Protein AF-A0A443QWF9-F1 (afdb_monomer)

InterPro domains:
  IPR002659 Glycosyl transferase, family 31 [PF01762] (48-187)
  IPR002659 Glycosyl transferase, family 31 [PTHR11214] (45-188)

Mean predicted aligned error: 9.49 Å

Nearest PDB structures (foldseek):
  7jho-assembly2_B  TM=9.184E-01  e=3.677E-10  Homo sapiens
  6wmn-assembly2_D  TM=8.913E-01  e=2.048E-10  Homo sapiens
  8tjc-assembly1_C  TM=9.072E-01  e=3.677E-10  Homo sapiens
  6wmn-assembly1_B  TM=9.117E-01  e=5.090E-10  Homo sapiens
  8tjc-assembly1_A  TM=9.086E-01  e=7.519E-10  Homo sapiens

pLDDT: mean 85.77, std 17.1, range [31.7, 98.19]

Structure (mmCIF, N/CA/C/O backbone):
data_AF-A0A443QWF9-F1
#
_entry.id   AF-A0A443QWF9-F1
#
loop_
_atom_site.group_PDB
_atom_site.id
_atom_site.type_symbol
_atom_site.label_atom_id
_atom_site.label_alt_id
_atom_site.label_comp_id
_atom_site.label_asym_id
_atom_site.label_entity_id
_atom_site.label_seq_id
_atom_site.pdbx_PDB_ins_code
_atom_site.Cartn_x
_atom_site.Cartn_y
_atom_site.Cartn_z
_atom_site.occupancy
_atom_site.B_iso_or_equiv
_atom_site.auth_seq_id
_atom_site.auth_comp_id
_atom_site.auth_asym_id
_atom_site.auth_atom_id
_atom_site.pdbx_PDB_model_num
ATOM 1 N N . MET A 1 1 ? 25.318 23.686 -10.554 1.00 39.41 1 MET A N 1
ATOM 2 C CA . MET A 1 1 ? 26.444 22.926 -11.132 1.00 39.41 1 MET A CA 1
ATOM 3 C C . MET A 1 1 ? 25.862 21.926 -12.128 1.00 39.41 1 MET A C 1
ATOM 5 O O . MET A 1 1 ? 25.565 20.802 -11.770 1.00 39.41 1 MET A O 1
ATOM 9 N N . LEU A 1 2 ? 25.608 22.394 -13.351 1.00 31.70 2 LEU A N 1
ATOM 10 C CA . LEU A 1 2 ? 25.344 21.592 -14.547 1.00 31.70 2 LEU A CA 1
ATOM 11 C C . LEU A 1 2 ? 26.214 22.249 -15.617 1.00 31.70 2 LEU A C 1
ATOM 13 O O . LEU A 1 2 ? 25.872 23.307 -16.137 1.00 31.70 2 LEU A O 1
ATOM 17 N N . SER A 1 3 ? 27.410 21.701 -15.811 1.00 33.97 3 SER A N 1
ATOM 18 C CA . SER A 1 3 ? 28.269 22.048 -16.936 1.00 33.97 3 SER A CA 1
ATOM 19 C C . SER A 1 3 ? 28.120 20.927 -17.947 1.00 33.97 3 SER A C 1
ATOM 21 O O . SER A 1 3 ? 28.662 19.840 -17.765 1.00 33.97 3 SER A O 1
ATOM 23 N N . THR A 1 4 ? 27.353 21.183 -18.996 1.00 38.75 4 THR A N 1
ATOM 24 C CA . THR A 1 4 ? 27.481 20.463 -20.259 1.00 38.75 4 THR A CA 1
ATOM 25 C C . THR A 1 4 ? 27.881 21.491 -21.302 1.00 38.75 4 THR A C 1
ATOM 27 O O . THR A 1 4 ? 27.058 22.136 -21.945 1.00 38.75 4 THR A O 1
ATOM 30 N N . HIS A 1 5 ? 29.193 21.690 -21.425 1.00 34.34 5 HIS A N 1
ATOM 31 C CA . HIS A 1 5 ? 29.792 22.412 -22.538 1.00 34.34 5 HIS A CA 1
ATOM 32 C C . HIS A 1 5 ? 29.524 21.657 -23.846 1.00 34.34 5 HIS A C 1
ATOM 34 O O . HIS A 1 5 ? 30.288 20.782 -24.245 1.00 34.34 5 HIS A O 1
ATOM 40 N N . PHE A 1 6 ? 28.446 22.025 -24.535 1.00 45.00 6 PHE A N 1
ATOM 41 C CA . PHE A 1 6 ? 28.298 21.790 -25.967 1.00 45.00 6 PHE A CA 1
ATOM 42 C C . PHE A 1 6 ? 28.948 22.947 -26.730 1.00 45.00 6 PHE A C 1
ATOM 44 O O . PHE A 1 6 ? 28.285 23.865 -27.197 1.00 45.00 6 PHE A O 1
ATOM 51 N N . THR A 1 7 ? 30.269 22.897 -26.859 1.00 39.47 7 THR A N 1
ATOM 52 C CA . THR A 1 7 ? 30.990 23.605 -27.924 1.00 39.47 7 THR A CA 1
ATOM 53 C C . THR A 1 7 ? 32.074 22.674 -28.446 1.00 39.47 7 THR A C 1
ATOM 55 O O . THR A 1 7 ? 33.233 22.755 -28.042 1.00 39.47 7 THR A O 1
ATOM 58 N N . LYS A 1 8 ? 31.691 21.743 -29.325 1.00 37.44 8 LYS A N 1
ATOM 59 C CA . LYS A 1 8 ? 32.651 21.146 -30.254 1.00 37.44 8 LYS A CA 1
ATOM 60 C C . LYS A 1 8 ? 32.755 22.087 -31.449 1.00 37.44 8 LYS A C 1
ATOM 62 O O . LYS A 1 8 ? 31.746 22.386 -32.081 1.00 37.44 8 LYS A O 1
ATOM 67 N N . SER A 1 9 ? 33.974 22.569 -31.687 1.00 34.50 9 SER A N 1
ATOM 68 C CA . SER A 1 9 ? 34.373 23.284 -32.899 1.00 34.50 9 SER A CA 1
ATOM 69 C C . SER A 1 9 ? 33.853 22.548 -34.132 1.00 34.50 9 SER A C 1
ATOM 71 O O . SER A 1 9 ? 34.018 21.330 -34.233 1.00 34.50 9 SER A O 1
ATOM 73 N N . ILE A 1 10 ? 33.216 23.278 -35.045 1.00 44.19 10 ILE A N 1
ATOM 74 C CA . ILE A 1 10 ? 32.808 22.771 -36.356 1.00 44.19 10 ILE A CA 1
ATOM 75 C C . ILE A 1 10 ? 34.039 22.870 -37.260 1.00 44.19 10 ILE A C 1
ATOM 77 O O . ILE A 1 10 ? 34.151 23.786 -38.061 1.00 44.19 10 ILE A O 1
ATOM 81 N N . ASP A 1 11 ? 34.968 21.931 -37.098 1.00 42.66 11 ASP A N 1
ATOM 82 C CA . ASP A 1 11 ? 36.053 21.690 -38.048 1.00 42.66 11 ASP A CA 1
ATOM 83 C C . ASP A 1 11 ? 36.010 20.213 -38.438 1.00 42.66 11 ASP A C 1
ATOM 85 O O . ASP A 1 11 ? 36.538 19.342 -37.749 1.00 42.66 11 ASP A O 1
ATOM 89 N N . GLY A 1 12 ? 35.306 19.920 -39.529 1.00 42.50 12 GLY A N 1
ATOM 90 C CA . GLY A 1 12 ? 35.199 18.573 -40.075 1.00 42.50 12 GLY A CA 1
ATOM 91 C C . GLY A 1 12 ? 33.926 18.411 -40.885 1.00 42.50 12 GLY A C 1
ATOM 92 O O . GLY A 1 12 ? 32.852 18.196 -40.335 1.00 42.50 12 GLY A O 1
ATOM 93 N N . PHE A 1 13 ? 34.045 18.520 -42.204 1.00 46.41 13 PHE A N 1
ATOM 94 C CA . PHE A 1 13 ? 32.996 18.127 -43.134 1.00 46.41 13 PHE A CA 1
ATOM 95 C C . PHE A 1 13 ? 32.879 16.593 -43.075 1.00 46.41 13 PHE A C 1
ATOM 97 O O . PHE A 1 13 ? 33.552 15.902 -43.835 1.00 46.41 13 PHE A O 1
ATOM 104 N N . SER A 1 14 ? 32.104 16.045 -42.131 1.00 56.44 14 SER A N 1
ATOM 105 C CA . SER A 1 14 ? 31.784 14.614 -42.140 1.00 56.44 14 SER A CA 1
ATOM 106 C C . SER A 1 14 ? 30.900 14.346 -43.349 1.00 56.44 14 SER A C 1
ATOM 108 O O . SER A 1 14 ? 29.848 14.974 -43.512 1.00 56.44 14 SER A O 1
ATOM 110 N N . THR A 1 15 ? 31.342 13.458 -44.228 1.00 58.09 15 THR A N 1
ATOM 111 C CA . THR A 1 15 ? 30.602 13.132 -45.449 1.00 58.09 15 THR A CA 1
ATOM 112 C C . THR A 1 15 ? 29.267 12.469 -45.091 1.00 58.09 15 THR A C 1
ATOM 114 O O . THR A 1 15 ? 29.172 11.747 -44.099 1.00 58.09 15 THR A O 1
ATOM 117 N N . LEU A 1 16 ? 28.218 12.688 -45.895 1.00 59.78 16 LEU A N 1
ATOM 118 C CA . LEU A 1 16 ? 26.899 12.062 -45.687 1.00 59.78 16 LEU A CA 1
ATOM 119 C C . LEU A 1 16 ? 27.006 10.531 -45.529 1.00 59.78 16 LEU A C 1
ATOM 121 O O . LEU A 1 16 ? 26.308 9.948 -44.707 1.00 59.78 16 LEU A O 1
ATOM 125 N N . SER A 1 17 ? 27.953 9.901 -46.229 1.00 65.56 17 SER A N 1
ATOM 126 C CA . SER A 1 17 ? 28.258 8.470 -46.130 1.00 65.56 17 SER A CA 1
ATOM 127 C C . SER A 1 17 ? 28.812 8.026 -44.771 1.00 65.56 17 SER A C 1
ATOM 129 O O . SER A 1 17 ? 28.502 6.927 -44.320 1.00 65.56 17 SER A O 1
ATOM 131 N N . GLU A 1 18 ? 29.620 8.849 -44.094 1.00 66.25 18 GLU A N 1
ATOM 132 C CA . GLU A 1 18 ? 30.127 8.531 -42.747 1.00 66.25 18 GLU A CA 1
ATOM 133 C C . GLU A 1 18 ? 29.009 8.627 -41.702 1.00 66.25 18 GLU A C 1
ATOM 135 O O . GLU A 1 18 ? 28.929 7.790 -40.801 1.00 66.25 18 GLU A O 1
ATOM 140 N N . GLY A 1 19 ? 28.099 9.596 -41.863 1.00 68.25 19 GLY A N 1
ATOM 141 C CA . GLY A 1 19 ? 26.890 9.707 -41.045 1.00 68.25 19 GLY A CA 1
ATOM 142 C C . GLY A 1 19 ? 25.928 8.529 -41.238 1.00 68.25 19 GLY A C 1
ATOM 143 O O . GLY A 1 19 ? 25.404 7.999 -40.260 1.00 68.25 19 GLY A O 1
ATOM 144 N N . GLU A 1 20 ? 25.735 8.071 -42.479 1.00 72.62 20 GLU A N 1
ATOM 145 C CA . GLU A 1 20 ? 24.908 6.897 -42.795 1.00 72.62 20 GLU A CA 1
ATOM 146 C C . GLU A 1 20 ? 25.481 5.596 -42.219 1.00 72.62 20 GLU A C 1
ATOM 148 O O . GLU A 1 20 ? 24.729 4.788 -41.673 1.00 72.62 20 GLU A O 1
ATOM 153 N N . ASN A 1 21 ? 26.801 5.400 -42.292 1.00 78.69 21 ASN A N 1
ATOM 154 C CA . ASN A 1 21 ? 27.451 4.226 -41.705 1.00 78.69 21 ASN A CA 1
ATOM 155 C C . ASN A 1 21 ? 27.357 4.237 -40.173 1.00 78.69 21 ASN A C 1
ATOM 157 O O . ASN A 1 21 ? 26.972 3.231 -39.589 1.00 78.69 21 ASN A O 1
ATOM 161 N N . SER A 1 22 ? 27.581 5.387 -39.523 1.00 78.44 22 SER A N 1
ATOM 162 C CA . SER A 1 22 ? 27.427 5.509 -38.065 1.00 78.44 22 SER A CA 1
ATOM 163 C C . SER A 1 22 ? 25.993 5.242 -37.590 1.00 78.44 22 SER A C 1
ATOM 165 O O . SER A 1 22 ? 25.804 4.697 -36.503 1.00 78.44 22 SER A O 1
ATOM 167 N N . LEU A 1 23 ? 24.982 5.634 -38.372 1.00 77.25 23 LEU A N 1
ATOM 168 C CA . LEU A 1 23 ? 23.577 5.345 -38.073 1.00 77.25 23 LEU A CA 1
ATOM 169 C C . LEU A 1 23 ? 23.245 3.862 -38.265 1.00 77.25 23 LEU A C 1
ATOM 171 O O . LEU A 1 23 ? 22.495 3.309 -37.465 1.00 77.25 23 LEU A O 1
ATOM 175 N N . ARG A 1 24 ? 23.803 3.213 -39.294 1.00 81.00 24 ARG A N 1
ATOM 176 C CA . ARG A 1 24 ? 23.650 1.765 -39.505 1.00 81.00 24 ARG A CA 1
ATOM 177 C C . ARG A 1 24 ? 24.294 0.963 -38.381 1.00 81.00 24 ARG A C 1
ATOM 179 O O . ARG A 1 24 ? 23.609 0.137 -37.796 1.00 81.00 24 ARG A O 1
ATOM 186 N N . ASP A 1 25 ? 25.529 1.289 -38.005 1.00 83.69 25 ASP A N 1
ATOM 187 C CA . ASP A 1 25 ? 26.220 0.643 -36.884 1.00 83.69 25 ASP A CA 1
ATOM 188 C C . ASP A 1 25 ? 25.434 0.811 -35.572 1.00 83.69 25 ASP A C 1
ATOM 190 O O . ASP A 1 25 ? 25.321 -0.122 -34.776 1.00 83.69 25 ASP A O 1
ATOM 194 N N . TYR A 1 26 ? 24.827 1.985 -35.360 1.00 80.25 26 TYR A N 1
ATOM 195 C CA . TYR A 1 26 ? 23.933 2.226 -34.230 1.00 80.25 26 TYR A CA 1
ATOM 196 C C . TYR A 1 26 ? 22.679 1.342 -34.305 1.00 80.25 26 TYR A C 1
ATOM 198 O O . TYR A 1 26 ? 22.374 0.650 -33.338 1.00 80.25 26 TYR A O 1
ATOM 206 N N . ILE A 1 27 ? 21.981 1.292 -35.443 1.00 85.19 27 ILE A N 1
ATOM 207 C CA . ILE A 1 27 ? 20.787 0.446 -35.629 1.00 85.19 27 ILE A CA 1
ATOM 208 C C . ILE A 1 27 ? 21.111 -1.042 -35.426 1.00 85.19 27 ILE A C 1
ATOM 210 O O . ILE A 1 27 ? 20.372 -1.735 -34.725 1.00 85.19 27 ILE A O 1
ATOM 214 N N . ASP A 1 28 ? 22.226 -1.521 -35.973 1.00 86.12 28 ASP A N 1
ATOM 215 C CA . ASP A 1 28 ? 22.672 -2.908 -35.823 1.00 86.12 28 ASP A CA 1
ATOM 216 C C . ASP A 1 28 ? 23.049 -3.216 -34.365 1.00 86.12 28 ASP A C 1
ATOM 218 O O . ASP A 1 28 ? 22.721 -4.290 -33.851 1.00 86.12 28 ASP A O 1
ATOM 222 N N . SER A 1 29 ? 23.652 -2.254 -33.652 1.00 86.31 29 SER A N 1
ATOM 223 C CA . SER A 1 29 ? 23.918 -2.382 -32.213 1.00 86.31 29 SER A CA 1
ATOM 224 C C . SER A 1 29 ? 22.622 -2.503 -31.400 1.00 86.31 29 SER A C 1
ATOM 22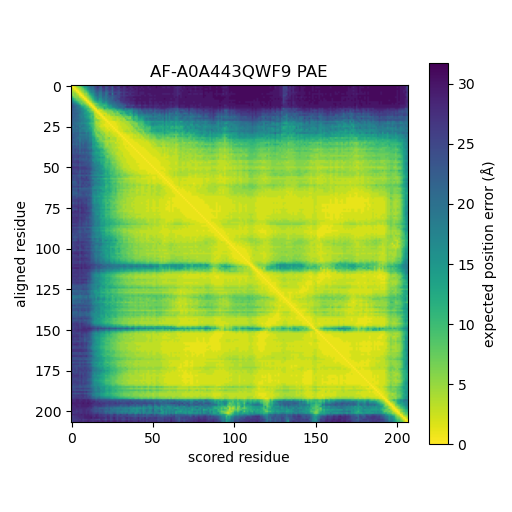6 O O . SER A 1 29 ? 22.536 -3.345 -30.505 1.00 86.31 29 SER A O 1
ATOM 228 N N . TYR A 1 30 ? 21.581 -1.752 -31.777 1.00 85.38 30 TYR A N 1
ATOM 229 C CA . TYR A 1 30 ? 20.249 -1.833 -31.176 1.00 85.38 30 TYR A CA 1
ATOM 230 C C . TYR A 1 30 ? 19.568 -3.175 -31.451 1.00 85.38 30 TYR A C 1
ATOM 232 O O . TYR A 1 30 ? 18.940 -3.734 -30.552 1.00 85.38 30 TYR A O 1
ATOM 240 N N . ALA A 1 31 ? 19.694 -3.711 -32.668 1.00 85.94 31 ALA A N 1
ATOM 241 C CA . ALA A 1 31 ? 19.147 -5.021 -33.012 1.00 85.94 31 ALA A CA 1
ATOM 242 C C . ALA A 1 31 ? 19.822 -6.140 -32.199 1.00 85.94 31 ALA A C 1
ATOM 244 O O . ALA A 1 31 ? 19.138 -6.951 -31.574 1.00 85.94 31 ALA A O 1
ATOM 245 N N . ALA A 1 32 ? 21.156 -6.132 -32.121 1.00 86.75 32 ALA A N 1
ATOM 246 C CA . ALA A 1 32 ? 21.910 -7.105 -31.329 1.00 86.75 32 ALA A CA 1
ATOM 247 C C . ALA A 1 32 ? 21.594 -7.009 -29.824 1.00 86.75 32 ALA A C 1
ATOM 249 O O . ALA A 1 32 ? 21.490 -8.023 -29.123 1.00 86.75 32 ALA A O 1
ATOM 250 N N . GLU A 1 33 ? 21.419 -5.792 -29.310 1.00 89.25 33 GLU A N 1
ATOM 251 C CA . GLU A 1 33 ? 21.020 -5.557 -27.926 1.00 89.25 33 GLU A CA 1
ATOM 252 C C . GLU A 1 33 ? 19.583 -6.036 -27.655 1.00 89.25 33 GLU A C 1
ATOM 254 O O . GLU A 1 33 ? 19.336 -6.694 -26.639 1.00 89.25 33 GLU A O 1
ATOM 259 N N . ALA A 1 34 ? 18.652 -5.816 -28.586 1.00 89.81 34 ALA A N 1
ATOM 260 C CA . ALA A 1 34 ? 17.288 -6.334 -28.499 1.00 89.81 34 ALA A CA 1
ATOM 261 C C . ALA A 1 34 ? 17.250 -7.872 -28.465 1.00 89.81 34 ALA A C 1
ATOM 263 O O . ALA A 1 34 ? 16.544 -8.448 -27.629 1.00 89.81 34 ALA A O 1
ATOM 264 N N . ASP A 1 35 ? 18.050 -8.544 -29.297 1.00 92.69 35 ASP A N 1
ATOM 265 C CA . ASP A 1 35 ? 18.165 -10.007 -29.297 1.00 92.69 35 ASP A CA 1
ATOM 266 C C . ASP A 1 35 ? 18.700 -10.531 -27.959 1.00 92.69 35 ASP A C 1
ATOM 268 O O . ASP A 1 35 ? 18.152 -11.476 -27.374 1.00 92.69 35 ASP A O 1
ATOM 272 N N . LYS A 1 36 ? 19.727 -9.870 -27.412 1.00 93.62 36 LYS A N 1
ATOM 273 C CA . LYS A 1 36 ? 20.269 -10.180 -26.083 1.00 93.62 36 LYS A CA 1
ATOM 274 C C . LYS A 1 36 ? 19.205 -10.023 -24.992 1.00 93.62 36 LYS A C 1
ATOM 276 O O . LYS A 1 36 ? 19.048 -10.922 -24.159 1.00 93.62 36 LYS A O 1
ATOM 281 N N . TYR A 1 37 ? 18.465 -8.915 -24.981 1.00 91.75 37 TYR A N 1
ATOM 282 C CA . TYR A 1 37 ? 17.397 -8.688 -24.003 1.00 91.75 37 TYR A CA 1
ATOM 283 C C . TYR A 1 37 ? 16.257 -9.697 -24.143 1.00 91.75 37 TYR A C 1
ATOM 285 O O . TYR A 1 37 ? 15.751 -10.190 -23.131 1.00 91.75 37 TYR A O 1
ATOM 293 N N . SER A 1 38 ? 15.894 -10.064 -25.372 1.00 94.19 38 SER A N 1
ATOM 294 C CA . SER A 1 38 ? 14.907 -11.108 -25.645 1.00 94.19 38 SER A CA 1
ATOM 295 C C . SER A 1 38 ? 15.339 -12.450 -25.045 1.00 94.19 38 SER A C 1
ATOM 297 O O . SER A 1 38 ? 14.573 -13.082 -24.309 1.00 94.19 38 SER A O 1
ATOM 299 N N . ALA A 1 39 ? 16.599 -12.851 -25.246 1.00 94.38 39 ALA A N 1
ATOM 300 C CA . ALA A 1 39 ? 17.145 -14.077 -24.666 1.00 94.38 39 ALA A CA 1
ATOM 301 C C . ALA A 1 39 ? 17.116 -14.065 -23.124 1.00 94.38 39 ALA A C 1
ATOM 303 O O . ALA A 1 39 ? 16.682 -15.044 -22.507 1.00 94.38 39 ALA A O 1
ATOM 304 N N . ILE A 1 40 ? 17.503 -12.948 -22.493 1.00 95.44 40 ILE A N 1
ATOM 305 C CA . ILE A 1 40 ? 17.430 -12.773 -21.031 1.00 95.44 40 ILE A CA 1
ATOM 306 C C . ILE A 1 40 ? 15.981 -12.887 -20.544 1.00 95.44 40 ILE A C 1
ATOM 308 O O . ILE A 1 40 ? 15.705 -13.594 -19.572 1.00 95.44 40 ILE A O 1
ATOM 312 N N . LEU A 1 41 ? 15.039 -12.240 -21.233 1.00 93.62 41 LEU A N 1
ATOM 313 C CA . LEU A 1 41 ? 13.620 -12.294 -20.893 1.00 93.62 41 LEU A CA 1
ATOM 314 C C . LEU A 1 41 ? 13.075 -13.727 -20.978 1.00 93.62 41 LEU A C 1
ATOM 316 O O . LEU A 1 41 ? 12.344 -14.164 -20.087 1.00 93.62 41 LEU A O 1
ATOM 320 N N . HIS A 1 42 ? 13.444 -14.476 -22.018 1.00 94.81 42 HIS A N 1
ATOM 321 C CA . HIS A 1 42 ? 13.067 -15.882 -22.173 1.00 94.81 42 HIS A CA 1
ATOM 322 C C . HIS A 1 42 ? 13.645 -16.771 -21.062 1.00 94.81 42 HIS A C 1
ATOM 324 O O . HIS A 1 42 ? 12.924 -17.612 -20.506 1.00 94.81 42 HIS A O 1
ATOM 330 N N . ALA A 1 43 ? 14.911 -16.564 -20.696 1.00 96.31 43 ALA A N 1
ATOM 331 C CA . ALA A 1 43 ? 15.552 -17.282 -19.599 1.00 96.31 43 ALA A CA 1
ATOM 332 C C . ALA A 1 43 ? 14.873 -16.973 -18.252 1.00 96.31 43 ALA A C 1
ATOM 334 O O . ALA A 1 43 ? 14.500 -17.897 -17.527 1.00 96.31 43 ALA A O 1
ATOM 335 N N . ASN A 1 44 ? 14.623 -15.696 -17.950 1.00 95.19 44 ASN A N 1
ATOM 336 C CA . ASN A 1 44 ? 13.955 -15.274 -16.716 1.00 95.19 44 ASN A CA 1
ATOM 337 C C . ASN A 1 44 ? 12.518 -15.800 -16.629 1.00 95.19 44 ASN A C 1
ATOM 339 O O . ASN A 1 44 ? 12.133 -16.337 -15.593 1.00 95.19 44 ASN A O 1
ATOM 343 N N . LYS A 1 45 ? 11.750 -15.764 -17.727 1.00 94.25 45 LYS A N 1
ATOM 344 C CA . LYS A 1 45 ? 10.410 -16.380 -17.783 1.00 94.25 45 LYS A CA 1
ATOM 345 C C . LYS A 1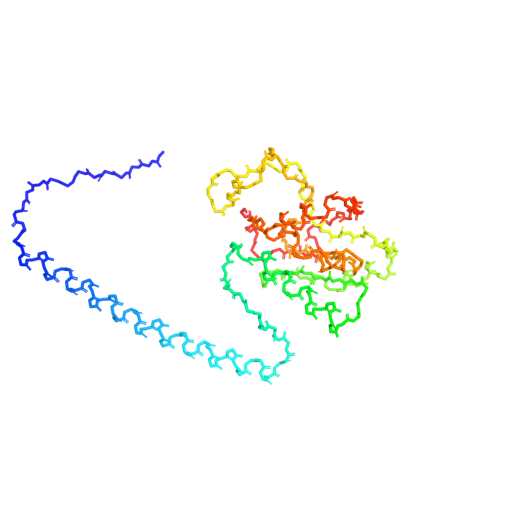 45 ? 10.449 -17.878 -17.483 1.00 94.25 45 LYS A C 1
ATOM 347 O O . LYS A 1 45 ? 9.534 -18.400 -16.850 1.00 94.25 45 LYS A O 1
ATOM 352 N N . SER A 1 46 ? 11.483 -18.577 -17.943 1.00 96.00 46 SER A N 1
ATOM 353 C CA . SER A 1 46 ? 11.641 -20.012 -17.687 1.00 96.00 46 SER A CA 1
ATOM 354 C C . SER A 1 46 ? 12.007 -20.286 -16.227 1.00 96.00 46 SER A C 1
ATOM 356 O O . SER A 1 46 ? 11.427 -21.183 -15.617 1.00 96.00 46 SER A O 1
ATOM 358 N N . ARG A 1 47 ? 12.902 -19.479 -15.642 1.00 97.00 47 ARG A N 1
ATOM 359 C CA . ARG A 1 47 ? 13.260 -19.548 -14.215 1.00 97.00 47 ARG A CA 1
ATOM 360 C C . ARG A 1 47 ? 12.049 -19.289 -13.320 1.00 97.00 47 ARG A C 1
ATOM 362 O O . ARG A 1 47 ? 11.750 -20.133 -12.485 1.00 97.00 47 ARG A O 1
ATOM 369 N N . LEU A 1 48 ? 11.301 -18.218 -13.588 1.00 95.56 48 LEU A N 1
ATOM 370 C CA . LEU A 1 48 ? 10.087 -17.866 -12.850 1.00 95.56 48 LEU A CA 1
ATOM 371 C C . LEU A 1 48 ? 9.043 -18.992 -12.900 1.00 95.56 48 LEU A C 1
ATOM 373 O O . LEU A 1 48 ? 8.459 -19.351 -11.886 1.00 95.56 48 LEU A O 1
ATOM 377 N N . LYS A 1 49 ? 8.837 -19.620 -14.066 1.00 95.88 49 LYS A N 1
ATOM 378 C CA . LYS A 1 49 ? 7.925 -20.772 -14.187 1.00 95.88 49 LYS A CA 1
ATOM 379 C C . LYS A 1 49 ? 8.354 -21.968 -13.337 1.00 95.88 49 LYS A C 1
ATOM 381 O O . LYS A 1 49 ? 7.490 -22.690 -12.847 1.00 95.88 49 LYS A O 1
ATOM 386 N N . ASN A 1 50 ? 9.655 -22.217 -13.215 1.00 97.25 50 ASN A N 1
ATOM 387 C CA . ASN A 1 50 ? 10.164 -23.309 -12.390 1.00 97.25 50 ASN A CA 1
ATOM 388 C C . ASN A 1 50 ? 10.035 -22.984 -10.898 1.00 97.25 50 ASN A C 1
ATOM 390 O O . ASN A 1 50 ? 9.640 -23.855 -10.134 1.00 97.25 50 ASN A O 1
ATOM 394 N N . GLU A 1 51 ? 10.301 -21.738 -10.510 1.00 97.12 51 GLU A N 1
ATOM 395 C CA . GLU A 1 51 ? 10.147 -21.243 -9.139 1.00 97.12 51 GLU A CA 1
ATOM 396 C C . GLU A 1 51 ? 8.691 -21.327 -8.664 1.00 97.12 51 GLU A C 1
ATOM 398 O O . GLU A 1 51 ? 8.419 -21.962 -7.648 1.00 97.12 51 GLU A O 1
ATOM 403 N N . ILE A 1 52 ? 7.743 -20.831 -9.475 1.00 96.44 52 ILE A N 1
ATOM 404 C CA . ILE A 1 52 ? 6.298 -20.948 -9.210 1.00 96.44 52 ILE A CA 1
ATOM 405 C C . ILE A 1 52 ? 5.909 -22.412 -8.958 1.00 96.44 52 ILE A C 1
ATOM 407 O O . ILE A 1 52 ? 5.183 -22.709 -8.013 1.00 96.44 52 ILE A O 1
ATOM 411 N N . LYS A 1 53 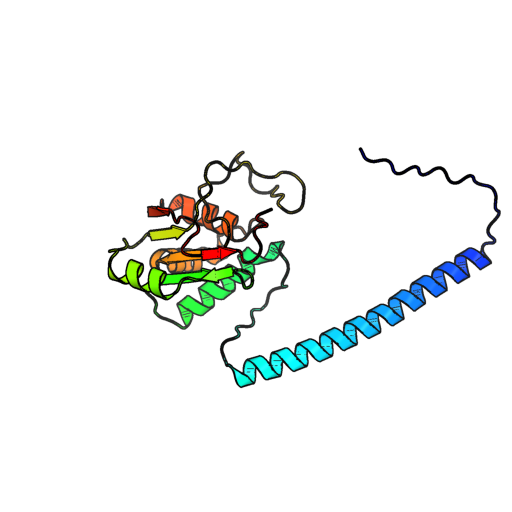? 6.400 -23.342 -9.790 1.00 96.12 53 LYS A N 1
ATOM 412 C CA . LYS A 1 53 ? 6.111 -24.778 -9.644 1.00 96.12 53 LYS A CA 1
ATOM 413 C C . LYS A 1 53 ? 6.748 -25.398 -8.402 1.00 96.12 53 LYS A C 1
ATOM 415 O O . LYS A 1 53 ? 6.205 -26.368 -7.885 1.00 96.12 53 LYS A O 1
ATOM 420 N N . ALA A 1 54 ? 7.909 -24.904 -7.987 1.00 97.62 54 ALA A N 1
ATOM 421 C CA . ALA A 1 54 ? 8.659 -25.458 -6.870 1.00 97.62 54 ALA A CA 1
ATOM 422 C C . ALA A 1 54 ? 8.102 -25.005 -5.513 1.00 97.62 54 ALA A C 1
ATOM 424 O O . ALA A 1 54 ? 8.072 -25.811 -4.585 1.00 97.62 54 ALA A O 1
ATOM 425 N N . HIS A 1 55 ? 7.659 -23.749 -5.406 1.00 96.38 55 HIS A N 1
ATOM 426 C CA . HIS A 1 55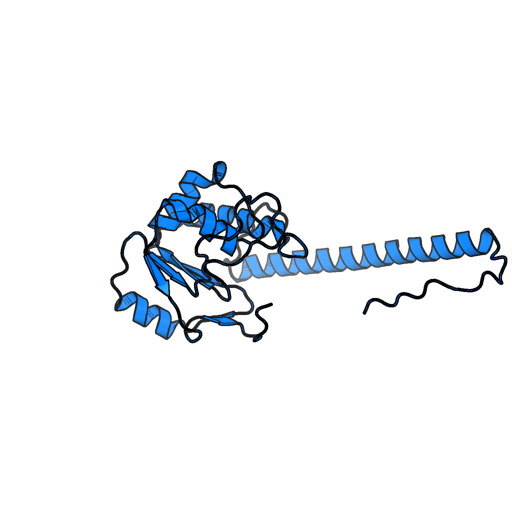 ? 7.346 -23.121 -4.117 1.00 96.38 55 HIS A CA 1
ATOM 427 C C . HIS A 1 55 ? 5.865 -22.771 -3.925 1.00 96.38 55 HIS A C 1
ATOM 429 O O . HIS A 1 55 ? 5.383 -22.791 -2.795 1.00 96.38 55 HIS A O 1
ATOM 435 N N . ASN A 1 56 ? 5.112 -22.553 -5.012 1.00 93.69 56 ASN A N 1
ATOM 436 C CA . ASN A 1 56 ? 3.675 -22.249 -4.974 1.00 93.69 56 ASN A CA 1
ATOM 437 C C . ASN A 1 56 ? 3.304 -21.067 -4.045 1.00 93.69 56 ASN A C 1
ATOM 439 O O . ASN A 1 56 ? 2.255 -21.070 -3.402 1.00 93.69 56 ASN A O 1
ATOM 443 N N . ASP A 1 57 ? 4.171 -20.062 -3.983 1.00 93.81 57 ASP A N 1
ATOM 444 C CA . ASP A 1 57 ? 4.080 -18.865 -3.135 1.00 93.81 57 ASP A CA 1
ATOM 445 C C . ASP A 1 57 ? 4.177 -17.552 -3.938 1.00 93.81 57 ASP A C 1
ATOM 447 O O . ASP A 1 57 ? 4.173 -16.461 -3.371 1.00 93.81 57 ASP A O 1
ATOM 451 N N . ILE A 1 58 ? 4.205 -17.642 -5.271 1.00 94.69 58 ILE A N 1
ATOM 452 C CA . ILE A 1 58 ? 4.265 -16.496 -6.182 1.00 94.69 58 ILE A CA 1
ATOM 453 C C . ILE A 1 58 ? 2.893 -16.234 -6.795 1.00 94.69 58 ILE A C 1
ATOM 455 O O . ILE A 1 58 ? 2.307 -17.094 -7.458 1.00 94.69 58 ILE A O 1
ATOM 459 N N . LEU A 1 59 ? 2.430 -14.991 -6.660 1.00 92.94 59 LEU A N 1
ATOM 460 C CA . LEU A 1 59 ? 1.221 -14.497 -7.303 1.00 92.94 59 LEU A CA 1
ATOM 461 C C . LEU A 1 59 ? 1.566 -13.640 -8.525 1.00 92.94 59 LEU A C 1
ATOM 463 O O . LEU A 1 59 ? 2.281 -12.646 -8.418 1.00 92.94 59 LEU A O 1
ATOM 467 N N . ILE A 1 60 ? 1.010 -13.995 -9.685 1.00 93.12 60 ILE A N 1
ATOM 468 C CA . ILE A 1 60 ? 1.136 -13.203 -10.913 1.00 93.12 60 ILE A CA 1
ATOM 469 C C . ILE A 1 60 ? -0.162 -12.434 -11.145 1.00 93.12 60 ILE A C 1
ATOM 471 O O . ILE A 1 60 ? -1.228 -13.028 -11.291 1.00 93.12 60 ILE A O 1
ATOM 475 N N . VAL A 1 61 ? -0.055 -11.109 -11.218 1.00 93.56 61 VAL A N 1
ATOM 476 C CA . VAL A 1 61 ? -1.176 -10.198 -11.472 1.00 93.56 61 VAL A CA 1
ATOM 477 C C . VAL A 1 61 ? -1.042 -9.536 -12.842 1.00 93.56 61 VAL A C 1
ATOM 479 O O . VAL A 1 61 ? 0.062 -9.335 -13.346 1.00 93.56 61 VAL A O 1
ATOM 482 N N . ASN A 1 62 ? -2.173 -9.194 -13.461 1.00 93.25 62 ASN A N 1
ATOM 483 C CA . ASN A 1 62 ? -2.204 -8.592 -14.794 1.00 93.25 62 ASN A CA 1
ATOM 484 C C . ASN A 1 62 ? -1.976 -7.072 -14.737 1.00 93.25 62 ASN A C 1
ATOM 486 O O . ASN A 1 62 ? -2.899 -6.288 -14.944 1.00 93.25 62 ASN A O 1
ATOM 490 N N . THR A 1 63 ? -0.746 -6.663 -14.438 1.00 94.50 63 THR A N 1
ATOM 491 C CA . THR A 1 63 ? -0.304 -5.265 -14.504 1.00 94.50 63 THR A CA 1
ATOM 492 C C . THR A 1 63 ? 1.143 -5.192 -14.977 1.00 94.50 63 THR A C 1
ATOM 494 O O . THR A 1 63 ? 1.898 -6.161 -14.873 1.00 94.50 63 THR A O 1
ATOM 497 N N . GLN A 1 64 ? 1.539 -4.044 -15.519 1.00 94.25 64 GLN A N 1
ATOM 498 C CA . GLN A 1 64 ? 2.937 -3.795 -15.845 1.00 94.25 64 GLN A CA 1
ATOM 499 C C . GLN A 1 64 ? 3.702 -3.460 -14.562 1.00 94.25 64 GLN A C 1
ATOM 501 O O . GLN A 1 64 ? 3.314 -2.542 -13.842 1.00 94.25 64 GLN A O 1
ATOM 506 N N . ASP A 1 65 ? 4.800 -4.172 -14.306 1.00 91.75 65 ASP A N 1
ATOM 507 C CA . ASP A 1 65 ? 5.620 -3.983 -13.107 1.00 91.75 65 ASP A CA 1
ATOM 508 C C . ASP A 1 65 ? 6.544 -2.765 -13.256 1.00 91.75 65 ASP A C 1
ATOM 510 O O . ASP A 1 65 ? 7.708 -2.865 -13.647 1.00 91.75 65 ASP A O 1
ATOM 514 N N . ILE A 1 66 ? 5.972 -1.585 -13.030 1.00 92.94 66 ILE A N 1
ATOM 515 C CA . ILE A 1 66 ? 6.671 -0.300 -12.988 1.00 92.94 66 ILE A CA 1
ATOM 516 C C . ILE A 1 66 ? 6.247 0.468 -11.742 1.00 92.94 66 ILE A C 1
ATOM 518 O O . ILE A 1 66 ? 5.136 0.297 -11.244 1.00 92.94 66 ILE A O 1
ATOM 522 N N . TYR A 1 67 ? 7.107 1.379 -11.283 1.00 90.25 67 TYR A N 1
ATOM 523 C CA . TYR A 1 67 ? 6.889 2.113 -10.036 1.00 90.25 67 TYR A CA 1
ATOM 524 C C . TYR A 1 67 ? 5.535 2.857 -9.990 1.00 90.25 67 TYR A C 1
ATOM 526 O O . TYR A 1 67 ? 4.812 2.765 -9.003 1.00 90.25 67 TYR A O 1
ATOM 534 N N . ARG A 1 68 ? 5.125 3.513 -11.091 1.00 92.88 68 ARG A N 1
ATOM 535 C CA . ARG A 1 68 ? 3.818 4.206 -11.198 1.00 92.88 68 ARG A CA 1
ATOM 536 C C . ARG A 1 68 ? 2.620 3.272 -10.982 1.00 92.88 68 ARG A C 1
ATOM 538 O O . ARG A 1 68 ? 1.556 3.728 -10.586 1.00 92.88 68 ARG A O 1
ATOM 545 N N . HIS A 1 69 ? 2.774 1.975 -11.247 1.00 95.75 69 HIS A N 1
ATOM 546 C CA . HIS A 1 69 ? 1.706 0.982 -11.134 1.00 95.75 69 HIS A CA 1
ATOM 547 C C . HIS A 1 69 ? 1.748 0.179 -9.830 1.00 95.75 69 HIS A C 1
ATOM 549 O O . HIS A 1 69 ? 0.912 -0.708 -9.651 1.00 95.75 69 HIS A O 1
ATOM 555 N N . LEU A 1 70 ? 2.656 0.485 -8.898 1.00 95.00 70 LEU A N 1
ATOM 556 C CA . LEU A 1 70 ? 2.668 -0.165 -7.585 1.00 95.00 70 LEU A CA 1
ATOM 557 C C . LEU A 1 70 ? 1.326 -0.070 -6.835 1.00 95.00 70 LEU A C 1
ATOM 559 O O . LEU A 1 70 ? 0.903 -1.101 -6.309 1.00 95.00 70 LEU A O 1
ATOM 563 N N . PRO A 1 71 ? 0.584 1.060 -6.837 1.00 96.19 71 PRO A N 1
ATOM 564 C CA . PRO A 1 71 ? -0.740 1.097 -6.214 1.00 96.19 71 PRO A CA 1
ATOM 565 C C . PRO A 1 71 ? -1.735 0.135 -6.873 1.00 96.19 71 PRO A C 1
ATOM 567 O O . PRO A 1 71 ? -2.502 -0.524 -6.179 1.00 96.19 71 PRO A O 1
ATOM 570 N N . GLU A 1 72 ? -1.713 0.008 -8.204 1.00 97.81 72 GLU A N 1
ATOM 571 C CA . GLU A 1 72 ? -2.568 -0.950 -8.921 1.00 97.81 72 GLU A CA 1
ATOM 572 C C . GLU A 1 72 ? -2.178 -2.393 -8.582 1.00 97.81 72 GLU A C 1
ATOM 574 O O . GLU A 1 72 ? -3.038 -3.218 -8.277 1.00 97.81 72 GLU A O 1
ATOM 579 N N . LYS A 1 73 ? -0.873 -2.692 -8.567 1.00 97.25 73 LYS A N 1
ATOM 580 C CA . LYS A 1 73 ? -0.336 -3.996 -8.153 1.00 97.25 73 LYS A CA 1
ATOM 581 C C . LYS A 1 73 ? -0.788 -4.350 -6.732 1.00 97.25 73 LYS A C 1
ATOM 583 O O . LYS A 1 73 ? -1.229 -5.475 -6.501 1.00 97.25 73 LYS A O 1
ATOM 588 N N . LEU A 1 74 ? -0.740 -3.384 -5.812 1.00 96.81 74 LEU A N 1
ATOM 589 C CA . LEU A 1 74 ? -1.190 -3.540 -4.430 1.00 96.81 74 LEU A CA 1
ATOM 590 C C . LEU A 1 74 ? -2.698 -3.811 -4.343 1.00 96.81 74 LEU A C 1
ATOM 592 O O . LEU A 1 74 ? -3.105 -4.724 -3.627 1.00 96.81 74 LEU A O 1
ATOM 596 N N . LEU A 1 75 ? -3.526 -3.078 -5.095 1.00 97.69 75 LEU A N 1
ATOM 597 C CA . LEU A 1 75 ? -4.977 -3.300 -5.136 1.00 97.69 75 LEU A CA 1
ATOM 598 C C . LEU A 1 75 ? -5.333 -4.688 -5.680 1.00 97.69 75 LEU A C 1
ATOM 600 O O . LEU A 1 75 ? -6.186 -5.368 -5.106 1.00 97.69 75 LEU A O 1
ATOM 604 N N . LEU A 1 76 ? -4.674 -5.126 -6.757 1.00 97.81 76 LEU A N 1
ATOM 605 C CA . LEU A 1 76 ? -4.865 -6.464 -7.322 1.00 97.81 76 LEU A CA 1
ATOM 606 C C . LEU A 1 76 ? -4.480 -7.551 -6.312 1.00 97.81 76 LEU A C 1
ATOM 608 O O . LEU A 1 76 ? -5.235 -8.506 -6.127 1.00 97.81 76 LEU A O 1
ATOM 612 N N . PHE A 1 77 ? -3.349 -7.379 -5.622 1.00 97.06 77 PHE A N 1
ATOM 613 C CA . PHE A 1 77 ? -2.919 -8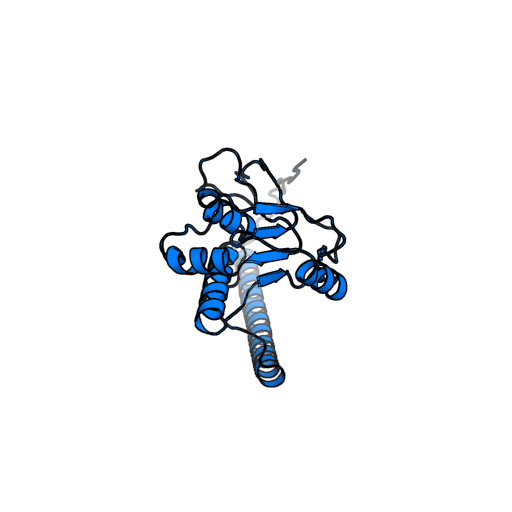.280 -4.555 1.00 97.06 77 PHE A CA 1
ATOM 614 C C . PHE A 1 77 ? -3.938 -8.332 -3.412 1.00 97.06 77 PHE A C 1
ATOM 616 O O . PHE A 1 77 ? -4.428 -9.410 -3.084 1.00 97.06 77 PHE A O 1
ATOM 623 N N . MET A 1 78 ? -4.315 -7.185 -2.839 1.00 97.81 78 MET A N 1
ATOM 624 C CA . MET A 1 78 ? -5.272 -7.128 -1.728 1.00 97.81 78 MET A CA 1
ATOM 625 C C . MET A 1 78 ? -6.618 -7.747 -2.102 1.00 97.81 78 MET A C 1
ATOM 627 O O . MET A 1 78 ? -7.194 -8.474 -1.295 1.00 97.81 78 MET A O 1
ATOM 631 N N . ASN A 1 79 ? -7.094 -7.511 -3.328 1.00 97.75 79 ASN A N 1
ATOM 632 C CA . ASN A 1 79 ? -8.325 -8.118 -3.818 1.00 97.75 79 ASN A CA 1
ATOM 633 C C . ASN A 1 79 ? -8.245 -9.647 -3.813 1.00 97.75 79 ASN A C 1
ATOM 635 O O . ASN A 1 79 ? -9.123 -10.304 -3.263 1.00 97.75 79 ASN A O 1
ATOM 639 N N . LEU A 1 80 ? -7.173 -10.204 -4.380 1.00 97.06 80 LEU A N 1
ATOM 640 C CA . LEU A 1 80 ? -6.962 -11.649 -4.415 1.00 97.06 80 LEU A CA 1
ATOM 641 C C . LEU A 1 80 ? -6.808 -12.227 -3.003 1.00 97.06 80 LEU A C 1
ATOM 643 O O . LEU A 1 80 ? -7.344 -13.297 -2.725 1.00 97.06 80 LEU A O 1
ATOM 647 N N . MET A 1 81 ? -6.142 -11.515 -2.092 1.00 96.62 81 MET A N 1
ATOM 648 C CA . MET A 1 81 ? -5.999 -11.968 -0.709 1.00 96.62 81 MET A CA 1
ATOM 649 C C . MET A 1 81 ? -7.336 -12.010 0.031 1.00 96.62 81 MET A C 1
ATOM 651 O O . MET A 1 81 ? -7.613 -12.994 0.709 1.00 96.62 81 MET A O 1
ATOM 655 N N . VAL A 1 82 ? -8.171 -10.979 -0.116 1.00 97.44 82 VAL A N 1
ATOM 656 C CA . VAL A 1 82 ? -9.506 -10.925 0.503 1.00 97.44 82 VAL A CA 1
ATOM 657 C C . VAL A 1 82 ? -10.450 -11.976 -0.087 1.00 97.44 82 VAL A C 1
ATOM 659 O O . VAL A 1 82 ? -11.231 -12.573 0.647 1.00 97.44 82 VAL A O 1
ATOM 662 N N . GLU A 1 83 ? -10.374 -12.237 -1.394 1.00 96.75 83 GLU A N 1
ATOM 663 C CA . GLU A 1 83 ? -11.216 -13.245 -2.054 1.00 96.75 83 GLU A CA 1
ATOM 664 C C . GLU A 1 83 ? -10.858 -14.684 -1.649 1.00 96.75 83 GLU A C 1
ATOM 666 O O . GLU A 1 83 ? -11.743 -15.536 -1.581 1.00 96.75 83 GLU A O 1
ATOM 671 N N . ASN A 1 84 ? -9.577 -14.966 -1.385 1.00 96.25 84 ASN A N 1
ATOM 672 C CA . ASN A 1 84 ? -9.084 -16.338 -1.212 1.00 96.25 84 ASN A CA 1
ATOM 673 C C . ASN A 1 84 ? -8.692 -16.697 0.229 1.00 96.25 84 ASN A C 1
ATOM 675 O O . ASN A 1 84 ? -8.511 -17.878 0.535 1.00 96.25 84 ASN A O 1
ATOM 679 N N . HIS A 1 85 ? -8.556 -15.717 1.126 1.00 96.50 85 HIS A N 1
ATOM 680 C CA . HIS A 1 85 ? -8.063 -15.942 2.482 1.00 96.50 85 HIS A CA 1
ATOM 681 C C . HIS A 1 85 ? -8.853 -15.152 3.526 1.00 96.50 85 HIS A C 1
ATOM 683 O O . HIS A 1 85 ? -9.228 -14.002 3.320 1.00 96.50 85 HIS A O 1
ATOM 689 N N . ASN A 1 86 ? -9.031 -15.755 4.703 1.00 95.69 86 ASN A N 1
ATOM 690 C CA . ASN A 1 86 ? -9.502 -15.055 5.892 1.00 95.69 86 ASN A CA 1
ATOM 691 C C . ASN A 1 86 ? -8.311 -14.788 6.819 1.00 95.69 86 ASN A C 1
ATOM 693 O O . ASN A 1 86 ? -7.619 -15.722 7.228 1.00 95.69 86 ASN A O 1
ATOM 697 N N . PHE A 1 87 ? -8.067 -13.524 7.147 1.00 95.69 87 PHE A N 1
ATOM 698 C CA . PHE A 1 87 ? -6.952 -13.097 7.989 1.00 95.69 87 PHE A CA 1
ATOM 699 C C . PHE A 1 87 ? -7.387 -11.955 8.910 1.00 95.69 87 PHE A C 1
ATOM 701 O O . PHE A 1 87 ? -8.305 -11.204 8.593 1.00 95.69 87 PHE A O 1
ATOM 708 N N . ASN A 1 88 ? -6.706 -11.805 10.048 1.00 93.75 88 ASN A N 1
ATOM 709 C CA . ASN A 1 88 ? -6.926 -10.680 10.970 1.00 93.75 88 ASN A CA 1
ATOM 710 C C . ASN A 1 88 ? -6.017 -9.491 10.637 1.00 93.75 88 ASN A C 1
ATOM 712 O O . ASN A 1 88 ? -6.406 -8.334 10.790 1.00 93.75 88 ASN A O 1
ATOM 716 N N . TYR A 1 89 ? -4.811 -9.789 10.152 1.00 94.06 89 TYR A N 1
ATOM 717 C CA . TYR A 1 89 ? -3.770 -8.817 9.856 1.00 94.06 89 TYR A CA 1
ATOM 718 C C . TYR A 1 89 ? -3.067 -9.181 8.551 1.00 94.06 89 TYR A C 1
ATOM 720 O O . TYR A 1 89 ? -2.879 -10.362 8.257 1.00 94.06 89 TYR A O 1
ATOM 728 N N . MET A 1 90 ? -2.659 -8.166 7.798 1.00 95.38 90 MET A N 1
ATOM 729 C CA . MET A 1 90 ? -1.812 -8.290 6.617 1.00 95.38 90 MET A CA 1
ATOM 730 C C . MET A 1 90 ? -0.512 -7.533 6.877 1.00 95.38 90 MET A C 1
ATOM 732 O O . MET A 1 90 ? -0.549 -6.365 7.259 1.00 95.38 90 MET A O 1
ATOM 736 N N . LEU A 1 91 ? 0.624 -8.200 6.676 1.00 94.06 91 LEU A N 1
ATOM 737 C CA . LEU A 1 91 ? 1.952 -7.594 6.715 1.00 94.06 91 LEU A CA 1
ATOM 738 C C . LEU A 1 91 ? 2.449 -7.427 5.277 1.00 94.06 91 LEU A C 1
ATOM 740 O O . LEU A 1 91 ? 2.577 -8.419 4.560 1.00 94.06 91 LEU A O 1
ATOM 744 N N . LYS A 1 92 ? 2.731 -6.188 4.871 1.00 93.75 92 LYS A N 1
ATOM 745 C CA . LYS A 1 92 ? 3.444 -5.866 3.626 1.00 93.75 92 LYS A CA 1
ATOM 746 C C . LYS A 1 92 ? 4.879 -5.495 3.967 1.00 93.75 92 LYS A C 1
ATOM 748 O O . LYS A 1 92 ? 5.105 -4.724 4.897 1.00 93.75 92 LYS A O 1
ATOM 753 N N . THR A 1 93 ? 5.819 -5.995 3.179 1.00 92.88 93 THR A N 1
ATOM 754 C CA . THR A 1 93 ? 7.235 -5.611 3.196 1.00 92.88 93 THR A CA 1
ATOM 755 C C . THR A 1 93 ? 7.769 -5.640 1.767 1.00 92.88 93 THR A C 1
ATOM 757 O O . THR A 1 93 ? 7.150 -6.275 0.909 1.00 92.88 93 THR A O 1
ATOM 760 N N . ASP A 1 94 ? 8.899 -4.983 1.534 1.00 90.12 94 ASP A N 1
ATOM 761 C CA . ASP A 1 94 ? 9.669 -5.125 0.295 1.00 90.12 94 ASP A CA 1
ATOM 762 C C . ASP A 1 94 ? 10.733 -6.231 0.426 1.00 90.12 94 ASP A C 1
ATOM 764 O O . ASP A 1 94 ? 10.979 -6.743 1.526 1.00 90.12 94 ASP A O 1
ATOM 768 N N . ASP A 1 95 ? 11.312 -6.657 -0.700 1.00 90.44 95 ASP A N 1
ATOM 769 C CA . ASP A 1 95 ? 12.300 -7.745 -0.778 1.00 90.44 95 ASP A CA 1
ATOM 770 C C . ASP A 1 95 ? 13.707 -7.330 -0.312 1.00 90.44 95 ASP A C 1
ATOM 772 O O . ASP A 1 95 ? 14.558 -8.181 -0.043 1.00 90.44 95 ASP A O 1
ATOM 776 N N . ASP A 1 96 ? 13.927 -6.032 -0.132 1.00 87.75 96 ASP A N 1
ATOM 777 C CA . ASP A 1 96 ? 15.134 -5.406 0.410 1.00 87.75 96 ASP A CA 1
ATOM 778 C C . ASP A 1 96 ? 15.014 -5.067 1.911 1.00 87.75 96 ASP A C 1
ATOM 780 O O . ASP A 1 96 ? 15.761 -4.247 2.455 1.00 87.75 96 ASP A O 1
ATOM 784 N N . CYS A 1 97 ? 14.090 -5.725 2.617 1.00 86.56 97 CYS A N 1
ATOM 785 C CA . CYS A 1 97 ? 13.795 -5.471 4.023 1.00 86.56 97 CYS A CA 1
ATOM 786 C C . CYS A 1 97 ? 14.062 -6.682 4.928 1.00 86.56 97 CYS A C 1
ATOM 788 O O . CYS A 1 97 ? 13.834 -7.840 4.584 1.00 86.56 97 CYS A O 1
ATOM 790 N N . PHE A 1 98 ? 14.497 -6.402 6.154 1.00 86.56 98 PHE A N 1
ATOM 791 C CA . PHE A 1 98 ? 14.620 -7.361 7.242 1.00 86.56 98 PHE A CA 1
ATOM 792 C C . PHE A 1 98 ? 13.414 -7.273 8.179 1.00 86.56 98 PHE A C 1
ATOM 794 O O . PHE A 1 98 ? 13.121 -6.204 8.719 1.00 86.56 98 PHE A O 1
ATOM 801 N N . LEU A 1 99 ? 12.776 -8.416 8.439 1.00 87.81 99 LEU A N 1
ATOM 802 C CA . LEU A 1 99 ? 11.656 -8.550 9.370 1.00 87.81 99 LEU A CA 1
ATOM 803 C C . LEU A 1 99 ? 12.066 -9.271 10.657 1.00 87.81 99 LEU A C 1
ATOM 805 O O . LEU A 1 99 ? 12.507 -10.422 10.625 1.00 87.81 99 LEU A O 1
ATOM 809 N N . ASN A 1 100 ? 11.816 -8.650 11.812 1.00 89.81 100 ASN A N 1
ATOM 810 C CA . ASN A 1 100 ? 11.941 -9.320 13.107 1.00 89.81 100 ASN A CA 1
ATOM 811 C C . ASN A 1 100 ? 10.649 -10.083 13.451 1.00 89.81 100 ASN A C 1
ATOM 813 O O . ASN A 1 100 ? 9.856 -9.656 14.292 1.00 89.81 100 ASN A O 1
ATOM 817 N N . ILE A 1 101 ? 10.430 -11.216 12.776 1.00 89.69 101 ILE A N 1
ATOM 818 C CA . ILE A 1 101 ? 9.207 -12.029 12.907 1.00 89.69 101 ILE A CA 1
ATOM 819 C C . ILE A 1 101 ? 8.889 -12.429 14.361 1.00 89.69 101 ILE A C 1
ATOM 821 O O . ILE A 1 101 ? 7.730 -12.276 14.753 1.00 89.69 101 ILE A O 1
ATOM 825 N N . PRO A 1 102 ? 9.848 -12.887 15.198 1.00 90.44 102 PRO A N 1
ATOM 826 C CA . PRO A 1 102 ? 9.550 -13.228 16.590 1.00 90.44 102 PRO A CA 1
ATOM 827 C C . PRO A 1 102 ? 9.001 -12.045 17.389 1.00 90.44 102 PRO A C 1
ATOM 829 O O . PRO A 1 102 ? 8.042 -12.208 18.143 1.00 90.44 102 PRO A O 1
ATOM 832 N N . LEU A 1 103 ? 9.570 -10.851 17.197 1.00 88.00 103 LEU A N 1
ATOM 833 C CA . LEU A 1 103 ? 9.104 -9.649 17.881 1.00 88.00 103 LEU A CA 1
ATOM 834 C C . LEU A 1 103 ? 7.732 -9.211 17.360 1.00 88.00 103 LEU A C 1
ATOM 836 O O . LEU A 1 103 ? 6.842 -8.954 18.162 1.00 88.00 103 LEU A O 1
ATOM 840 N N . ILE A 1 104 ? 7.523 -9.208 16.039 1.00 88.62 104 ILE A N 1
ATOM 841 C CA . ILE A 1 104 ? 6.213 -8.906 15.437 1.00 88.62 104 ILE A CA 1
ATOM 842 C C . ILE A 1 104 ? 5.140 -9.854 15.993 1.00 88.62 104 ILE A C 1
ATOM 844 O O . ILE A 1 104 ? 4.068 -9.407 16.393 1.00 88.62 104 ILE A O 1
ATOM 848 N N . SER A 1 105 ? 5.438 -11.153 16.072 1.00 89.12 105 SER A N 1
ATOM 849 C CA . SER A 1 105 ? 4.518 -12.147 16.628 1.00 89.12 105 SER A CA 1
ATOM 850 C C . SER A 1 105 ? 4.244 -11.919 18.114 1.00 89.12 105 SER A C 1
ATOM 852 O O . SER A 1 105 ? 3.104 -12.075 18.544 1.00 89.12 105 SER A O 1
ATOM 854 N N . HIS A 1 106 ? 5.262 -11.568 18.902 1.00 88.94 106 HIS A N 1
ATOM 855 C CA . HIS A 1 106 ? 5.102 -11.263 20.323 1.00 88.94 106 HIS A CA 1
ATOM 856 C C . HIS A 1 106 ? 4.195 -10.046 20.538 1.00 88.94 106 HIS A C 1
ATOM 858 O O . HIS A 1 106 ? 3.270 -10.095 21.346 1.00 88.94 106 HIS A O 1
ATOM 864 N N . GLU A 1 107 ? 4.419 -8.968 19.789 1.00 86.88 107 GLU A N 1
ATOM 865 C CA . GLU A 1 107 ? 3.592 -7.763 19.857 1.00 86.88 107 GLU A CA 1
ATOM 866 C C . GLU A 1 107 ? 2.149 -8.043 19.418 1.00 86.88 107 GLU A C 1
ATOM 868 O O . GLU A 1 107 ? 1.220 -7.638 20.108 1.00 86.88 107 GLU A O 1
ATOM 873 N N . LEU A 1 108 ? 1.935 -8.807 18.340 1.00 87.38 108 LEU A N 1
ATOM 874 C CA . LEU A 1 108 ? 0.590 -9.183 17.877 1.00 87.38 108 LEU A CA 1
ATOM 875 C C . LEU A 1 108 ? -0.215 -9.981 18.912 1.00 87.38 108 LEU A C 1
ATOM 877 O O . LEU A 1 108 ? -1.441 -9.902 18.917 1.00 87.38 108 LEU A O 1
ATOM 881 N N . LEU A 1 109 ? 0.456 -10.766 19.760 1.00 87.19 109 LEU A N 1
ATOM 882 C CA . LEU A 1 109 ? -0.191 -11.551 20.815 1.00 87.19 109 LEU A CA 1
ATOM 883 C C . LEU A 1 109 ? -0.512 -10.717 22.061 1.00 87.19 109 LEU A C 1
ATOM 885 O O . LEU A 1 109 ? -1.455 -11.043 22.780 1.00 87.19 109 LEU A O 1
ATOM 889 N N . ASN A 1 110 ? 0.262 -9.663 22.323 1.00 84.56 110 ASN A N 1
ATOM 890 C CA . ASN A 1 110 ? 0.133 -8.847 23.533 1.00 84.56 110 ASN A CA 1
ATOM 891 C C . ASN A 1 110 ? -0.657 -7.551 23.313 1.00 84.56 110 ASN A C 1
ATOM 893 O O . ASN A 1 110 ? -1.238 -7.011 24.256 1.00 84.56 110 ASN A O 1
ATOM 897 N N . LEU A 1 111 ? -0.688 -7.038 22.084 1.00 78.75 111 LEU A N 1
ATOM 898 C CA . LEU A 1 111 ? -1.432 -5.840 21.725 1.00 78.75 111 LEU A CA 1
ATOM 899 C C . LEU A 1 111 ? -2.842 -6.218 21.272 1.00 78.75 111 LEU A C 1
ATOM 901 O O . LEU A 1 111 ? -3.044 -6.909 20.277 1.00 78.75 111 LEU A O 1
ATOM 905 N N . SER A 1 112 ? -3.846 -5.699 21.978 1.00 79.31 112 SER A N 1
ATOM 906 C CA . SER A 1 112 ? -5.228 -5.723 21.501 1.00 79.31 112 SER A CA 1
ATOM 907 C C . SER A 1 112 ? -5.403 -4.639 20.441 1.00 79.31 112 SER A C 1
ATOM 909 O O . SER A 1 112 ? -5.752 -3.500 20.765 1.00 79.31 112 SER A O 1
ATOM 911 N N . PHE A 1 113 ? -5.145 -4.973 19.178 1.00 82.38 113 PHE A N 1
ATOM 912 C CA . PHE A 1 113 ? -5.404 -4.048 18.083 1.00 82.38 113 PHE A CA 1
ATOM 913 C C . PHE A 1 113 ? -6.904 -3.817 17.896 1.00 82.38 113 PHE A C 1
ATOM 915 O O . PHE A 1 113 ? -7.711 -4.744 17.872 1.00 82.38 113 PHE A O 1
ATOM 922 N N . GLU A 1 114 ? -7.272 -2.545 17.767 1.00 87.62 114 GLU A N 1
ATOM 923 C CA . GLU A 1 114 ? -8.623 -2.150 17.383 1.00 87.62 114 GLU A CA 1
ATOM 924 C C . GLU A 1 114 ? -8.867 -2.494 15.914 1.00 87.62 114 GLU A C 1
ATOM 926 O O . GLU A 1 114 ? -7.926 -2.574 15.122 1.00 87.62 114 GLU A O 1
ATOM 931 N N . GLU A 1 115 ? -10.137 -2.611 15.532 1.00 89.56 115 GLU A N 1
ATOM 932 C CA . GLU A 1 115 ? -10.561 -2.986 14.180 1.00 89.56 115 GLU A CA 1
ATOM 933 C C . GLU A 1 115 ? -9.920 -2.113 13.084 1.00 89.56 115 GLU A C 1
ATOM 935 O O . GLU A 1 115 ? -9.552 -2.620 12.030 1.00 89.56 115 GLU A O 1
ATOM 940 N N . LYS A 1 116 ? -9.692 -0.818 13.342 1.00 95.06 116 LYS A N 1
ATOM 941 C CA . LYS A 1 116 ? -9.104 0.146 12.392 1.00 95.06 116 LYS A CA 1
ATOM 942 C C . LYS A 1 116 ? -7.647 0.480 12.712 1.00 95.06 116 LYS A C 1
ATOM 944 O O . LYS A 1 116 ? -7.299 1.654 12.836 1.00 95.06 116 LYS A O 1
ATOM 949 N N . THR A 1 117 ? -6.800 -0.531 12.871 1.00 94.88 117 THR A N 1
ATOM 950 C CA . THR A 1 117 ? -5.387 -0.321 13.212 1.00 94.88 117 THR A CA 1
ATOM 951 C C . THR A 1 117 ? -4.474 -0.396 11.991 1.00 94.88 117 THR A C 1
ATOM 953 O O . THR A 1 117 ? -4.525 -1.349 11.212 1.00 94.88 117 THR A O 1
ATOM 956 N N . TRP A 1 118 ? -3.583 0.590 11.872 1.00 94.75 118 TRP A N 1
ATOM 957 C CA . TRP A 1 118 ? -2.477 0.579 10.920 1.00 94.75 118 TRP A CA 1
ATOM 958 C C . TRP A 1 118 ? -1.159 0.800 11.668 1.00 94.75 118 TRP A C 1
ATOM 960 O O . TRP A 1 118 ? -0.964 1.822 12.328 1.00 94.75 118 TRP A O 1
ATOM 970 N N . TRP A 1 119 ? -0.272 -0.188 11.600 1.00 92.56 119 TRP A N 1
ATOM 971 C CA . TRP A 1 119 ? 0.972 -0.267 12.354 1.00 92.56 119 TRP A CA 1
ATOM 972 C C . TRP A 1 119 ? 2.175 -0.168 11.414 1.00 92.56 119 TRP A C 1
ATOM 974 O O . TRP A 1 119 ? 2.436 -1.077 10.628 1.00 92.56 119 TRP A O 1
ATOM 984 N N . ALA A 1 120 ? 2.883 0.962 11.455 1.00 91.75 120 ALA A N 1
ATOM 985 C CA . ALA A 1 120 ? 3.971 1.266 10.527 1.00 91.75 120 ALA A CA 1
ATOM 986 C C . ALA A 1 120 ? 4.871 2.398 11.039 1.00 91.75 120 ALA A C 1
ATOM 988 O O . ALA A 1 120 ? 4.604 3.011 12.075 1.00 91.75 120 ALA A O 1
ATOM 989 N N . ASN A 1 121 ? 5.920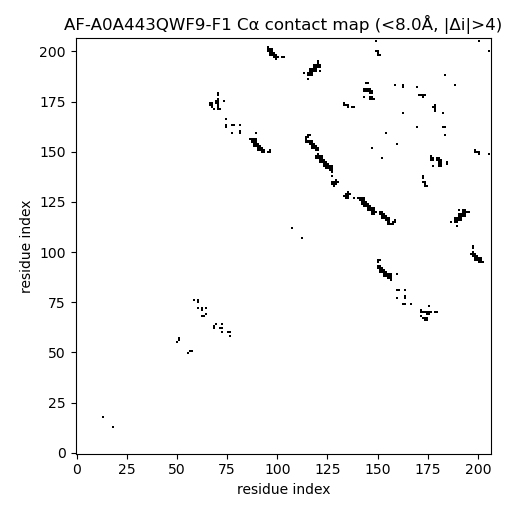 2.722 10.283 1.00 90.06 121 ASN A N 1
ATOM 990 C CA . ASN A 1 121 ? 6.641 3.978 10.453 1.00 90.06 121 ASN A CA 1
ATOM 991 C C . ASN A 1 121 ? 5.933 5.092 9.661 1.00 90.06 121 ASN A C 1
ATOM 993 O O . ASN A 1 121 ? 6.005 5.116 8.436 1.00 90.06 121 ASN A O 1
ATOM 997 N N . PHE A 1 122 ? 5.221 6.005 10.329 1.00 92.06 122 PHE A N 1
ATOM 998 C CA . PHE A 1 122 ? 4.437 7.025 9.631 1.00 92.06 122 PHE A CA 1
ATOM 999 C C . PHE A 1 122 ? 5.214 8.319 9.401 1.00 92.06 122 PHE A C 1
ATOM 1001 O O . PHE A 1 122 ? 5.724 8.932 10.342 1.00 92.06 122 PHE A O 1
ATOM 1008 N N . ARG A 1 123 ? 5.193 8.806 8.157 1.00 92.38 123 ARG A N 1
ATOM 1009 C CA . ARG A 1 123 ? 5.496 10.209 7.848 1.00 92.38 123 ARG A CA 1
ATOM 1010 C C . ARG A 1 123 ? 4.206 11.020 7.901 1.00 92.38 123 ARG A C 1
ATOM 1012 O O . ARG A 1 123 ? 3.140 10.538 7.526 1.00 92.38 123 ARG A O 1
ATOM 1019 N N . LYS A 1 124 ? 4.293 12.250 8.407 1.00 93.25 124 LYS A N 1
ATOM 1020 C CA . LYS A 1 124 ? 3.156 13.170 8.560 1.00 93.25 124 LYS A CA 1
ATOM 1021 C C . LYS A 1 124 ? 3.535 14.531 8.000 1.00 93.25 124 LYS A C 1
ATOM 1023 O O . LYS A 1 124 ? 4.676 14.947 8.174 1.00 93.25 124 LYS A O 1
ATOM 1028 N N . PHE A 1 125 ? 2.571 15.216 7.384 1.00 93.25 125 PHE A N 1
ATOM 1029 C CA . PHE A 1 125 ? 2.767 16.547 6.795 1.00 93.25 125 PHE A CA 1
ATOM 1030 C C . PHE A 1 125 ? 3.917 16.591 5.776 1.00 93.25 125 PHE A C 1
ATOM 1032 O O . PHE A 1 125 ? 4.625 17.590 5.670 1.00 93.25 125 PHE A O 1
ATOM 1039 N N . TRP A 1 126 ? 4.128 15.491 5.050 1.00 94.19 126 TRP A N 1
ATOM 1040 C CA . TRP A 1 126 ? 5.149 15.426 4.012 1.00 94.19 126 TRP A CA 1
ATOM 1041 C C . TRP A 1 126 ? 4.704 16.264 2.817 1.00 94.19 126 TRP A C 1
ATOM 1043 O O . TRP A 1 126 ? 3.573 16.102 2.355 1.00 94.19 126 TRP A O 1
ATOM 1053 N N . ALA A 1 127 ? 5.570 17.158 2.344 1.00 96.06 127 ALA A N 1
ATOM 1054 C CA . ALA A 1 127 ? 5.272 18.003 1.197 1.00 96.06 127 ALA A CA 1
ATOM 1055 C C . ALA A 1 127 ? 5.142 17.160 -0.075 1.00 96.06 127 ALA A C 1
ATOM 1057 O O . ALA A 1 127 ? 5.866 16.185 -0.260 1.00 96.06 127 ALA A O 1
ATOM 1058 N N . VAL A 1 128 ? 4.216 17.546 -0.943 1.00 95.69 128 VAL A N 1
ATOM 1059 C CA . VAL A 1 128 ? 4.000 16.861 -2.219 1.00 95.69 128 VAL A CA 1
ATOM 1060 C C . VAL A 1 128 ? 5.111 17.242 -3.182 1.00 95.69 128 VAL A C 1
ATOM 1062 O O . VAL A 1 128 ? 5.339 18.424 -3.453 1.00 95.69 128 VAL A O 1
ATOM 1065 N N . ASP A 1 129 ? 5.814 16.239 -3.694 1.00 93.19 129 ASP A N 1
ATOM 1066 C CA . ASP A 1 129 ? 6.828 16.439 -4.715 1.00 93.19 129 ASP A CA 1
ATOM 1067 C C . ASP A 1 129 ? 6.152 16.824 -6.038 1.00 93.19 129 ASP A C 1
ATOM 1069 O O . ASP A 1 129 ? 5.306 16.107 -6.565 1.00 93.19 129 ASP A O 1
ATOM 1073 N N . LEU A 1 130 ? 6.533 17.973 -6.596 1.00 90.62 130 LEU A N 1
ATOM 1074 C CA . LEU A 1 130 ? 6.016 18.449 -7.888 1.00 90.62 130 LEU A CA 1
ATOM 1075 C C . LEU A 1 130 ? 6.916 18.052 -9.065 1.00 90.62 130 LEU A C 1
ATOM 1077 O O . LEU A 1 130 ? 6.524 18.178 -10.223 1.00 90.62 130 LEU A O 1
ATOM 1081 N N . TYR A 1 131 ? 8.133 17.584 -8.781 1.00 91.50 131 TYR A N 1
ATOM 1082 C CA . TYR A 1 131 ? 9.139 17.242 -9.784 1.00 91.50 131 TYR A CA 1
ATOM 1083 C C . TYR A 1 131 ? 9.940 16.009 -9.361 1.00 91.50 131 TYR A C 1
ATOM 1085 O O . TYR A 1 131 ? 10.069 15.703 -8.179 1.00 91.50 131 TYR A O 1
ATOM 1093 N N . GLY A 1 132 ? 10.527 15.320 -10.339 1.00 91.19 132 GLY A N 1
ATOM 1094 C CA . GLY A 1 132 ? 11.369 14.149 -10.104 1.00 91.19 132 GLY A CA 1
ATOM 1095 C C . GLY A 1 132 ? 10.591 12.834 -10.021 1.00 91.19 132 GLY A C 1
ATOM 1096 O O . GLY A 1 132 ? 9.408 12.759 -10.352 1.00 91.19 132 GLY A O 1
ATOM 1097 N N . LYS A 1 133 ? 11.289 11.772 -9.601 1.00 87.75 133 LYS A N 1
ATOM 1098 C CA . LYS A 1 133 ? 10.776 10.389 -9.560 1.00 87.75 133 LYS A CA 1
ATOM 1099 C C . LYS A 1 133 ? 9.483 10.252 -8.746 1.00 87.75 133 LYS A C 1
ATOM 1101 O O . LYS A 1 133 ? 8.630 9.433 -9.081 1.00 87.75 133 LYS A O 1
ATOM 1106 N N . TRP A 1 134 ? 9.366 11.046 -7.688 1.00 89.69 134 TRP A N 1
ATOM 1107 C CA . TRP A 1 134 ? 8.267 11.011 -6.726 1.00 89.69 134 TRP A CA 1
ATOM 1108 C C . TRP A 1 134 ? 7.167 12.028 -7.028 1.00 89.69 134 TRP A C 1
ATOM 1110 O O . TRP A 1 134 ? 6.273 12.210 -6.210 1.00 89.69 134 TRP A O 1
ATOM 1120 N N . SER A 1 135 ? 7.239 12.700 -8.181 1.00 92.94 135 SER A N 1
ATOM 1121 C CA . SER A 1 135 ? 6.272 13.740 -8.511 1.00 92.94 135 SER A CA 1
ATOM 1122 C C . SER A 1 135 ? 4.848 13.208 -8.615 1.00 92.94 135 SER A C 1
ATOM 1124 O O . SER A 1 135 ? 4.605 12.185 -9.255 1.00 92.94 135 SER A O 1
ATOM 1126 N N . GLU A 1 136 ? 3.914 13.938 -8.011 1.00 94.25 136 GLU A N 1
ATOM 1127 C CA . GLU A 1 136 ? 2.483 13.671 -8.110 1.00 94.25 136 GLU A CA 1
ATOM 1128 C C . GLU A 1 136 ? 1.742 14.973 -8.409 1.00 94.25 136 GLU A C 1
ATOM 1130 O O . GLU A 1 136 ? 1.482 15.791 -7.529 1.00 94.25 136 GLU A O 1
ATOM 1135 N N . SER A 1 137 ? 1.435 15.183 -9.687 1.00 91.31 137 SER A N 1
ATOM 1136 C CA . SER A 1 137 ? 0.750 16.388 -10.158 1.00 91.31 137 SER A CA 1
ATOM 1137 C C . SER A 1 1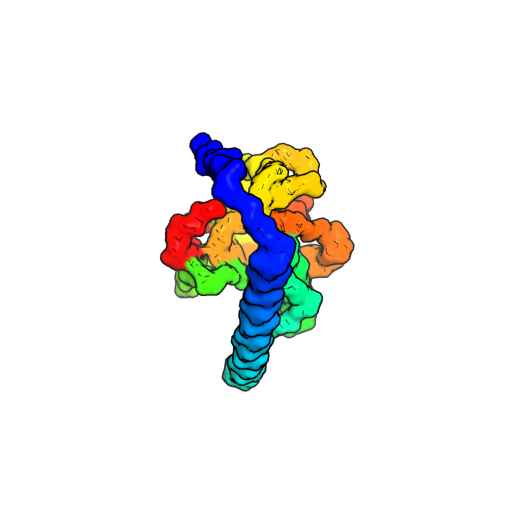37 ? -0.768 16.329 -10.001 1.00 91.31 137 SER A C 1
ATOM 1139 O O . SER A 1 137 ? -1.417 17.367 -10.100 1.00 91.31 137 SER A O 1
ATOM 1141 N N . GLU A 1 138 ? -1.346 15.138 -9.819 1.00 92.94 138 GLU A N 1
ATOM 1142 C CA . GLU A 1 138 ? -2.801 14.955 -9.725 1.00 92.94 138 GLU A CA 1
ATOM 1143 C C . GLU A 1 138 ? -3.324 15.175 -8.295 1.00 92.94 138 GLU A C 1
ATOM 1145 O O . GLU A 1 138 ? -4.529 15.305 -8.082 1.00 92.94 138 GLU A O 1
ATOM 1150 N N . TYR A 1 139 ? -2.433 15.244 -7.301 1.00 95.12 139 TYR A N 1
ATOM 1151 C CA . TYR A 1 139 ? -2.792 15.516 -5.914 1.00 95.12 139 TYR A CA 1
ATOM 1152 C C . TYR A 1 139 ? -2.636 17.009 -5.586 1.00 95.12 139 TYR A C 1
ATOM 1154 O O . TYR A 1 139 ? -1.537 17.553 -5.545 1.00 95.12 139 TYR A O 1
ATOM 1162 N N . GLU A 1 140 ? -3.761 17.681 -5.341 1.00 93.06 140 GLU A N 1
ATOM 1163 C CA . GLU A 1 140 ? -3.822 19.151 -5.289 1.00 93.06 140 GLU A CA 1
ATOM 1164 C C . GLU A 1 140 ? -3.415 19.770 -3.940 1.00 93.06 140 GLU A C 1
ATOM 1166 O O . GLU A 1 140 ? -3.144 20.970 -3.858 1.00 93.06 140 GLU A O 1
ATOM 1171 N N . ALA A 1 141 ? -3.400 18.992 -2.854 1.00 94.12 141 ALA A N 1
ATOM 1172 C CA . ALA A 1 141 ? -3.064 19.526 -1.537 1.00 94.12 141 ALA A CA 1
ATOM 1173 C C . ALA A 1 141 ? -1.540 19.690 -1.376 1.00 94.12 141 ALA A C 1
ATOM 1175 O O . ALA A 1 141 ? -0.778 18.916 -1.939 1.00 94.12 141 ALA A O 1
ATOM 1176 N N . PRO A 1 142 ? -1.054 20.645 -0.562 1.00 94.75 142 PRO A N 1
ATOM 1177 C CA . PRO A 1 142 ? 0.385 20.903 -0.427 1.00 94.75 142 PRO A CA 1
ATOM 1178 C C . PRO A 1 142 ? 1.149 19.806 0.331 1.00 94.75 142 PRO A C 1
ATOM 1180 O O . PRO A 1 142 ? 2.377 19.753 0.274 1.00 94.75 142 PRO A O 1
ATOM 1183 N N . ALA A 1 143 ? 0.438 18.961 1.081 1.00 96.50 143 ALA A N 1
ATOM 1184 C CA . ALA A 1 143 ? 1.022 17.892 1.874 1.00 96.50 143 ALA A CA 1
ATOM 1185 C C . ALA A 1 143 ? 0.128 16.649 1.885 1.00 96.50 143 ALA A C 1
ATOM 1187 O O . ALA A 1 143 ? -1.107 16.744 1.857 1.00 96.50 143 ALA A O 1
ATOM 1188 N N . TYR A 1 144 ? 0.761 15.483 1.971 1.00 96.50 144 TYR A N 1
ATOM 1189 C CA . TYR A 1 144 ? 0.064 14.210 2.098 1.00 96.50 144 TYR A CA 1
ATOM 1190 C C . TYR A 1 144 ? -0.496 14.001 3.518 1.00 96.50 144 TYR A C 1
ATOM 1192 O O . TYR A 1 144 ? 0.107 14.460 4.503 1.00 96.50 144 TYR A O 1
ATOM 1200 N N . PRO A 1 145 ? -1.625 13.275 3.657 1.00 96.19 145 PRO A N 1
ATOM 1201 C CA . PRO A 1 145 ? -2.050 12.735 4.947 1.00 96.19 145 PRO A CA 1
ATOM 1202 C C . PRO A 1 145 ? -1.005 11.743 5.488 1.00 96.19 145 PRO A C 1
ATOM 1204 O O . PRO A 1 145 ? -0.089 11.363 4.761 1.00 96.19 145 PRO A O 1
ATOM 1207 N N . PRO A 1 146 ? -1.107 11.303 6.756 1.00 95.38 146 PRO A N 1
ATOM 1208 C CA . PRO A 1 146 ? -0.198 10.298 7.291 1.00 95.38 146 PRO A CA 1
ATOM 1209 C C . PRO A 1 146 ? -0.155 9.031 6.425 1.00 95.38 146 PRO A C 1
ATOM 1211 O O . PRO A 1 146 ? -1.195 8.438 6.145 1.00 95.38 146 PRO A O 1
ATOM 1214 N N . PHE A 1 147 ? 1.047 8.600 6.046 1.00 94.94 147 PHE A N 1
ATOM 1215 C CA . PHE A 1 147 ? 1.265 7.376 5.275 1.00 94.94 147 PHE A CA 1
ATOM 1216 C C . PHE A 1 147 ? 2.430 6.563 5.842 1.00 94.94 147 PHE A C 1
ATOM 1218 O O . PHE A 1 147 ? 3.340 7.109 6.475 1.00 94.94 147 PHE A O 1
ATOM 1225 N N . ALA A 1 148 ? 2.362 5.246 5.655 1.00 92.50 148 ALA A N 1
ATOM 1226 C CA . ALA A 1 148 ? 3.374 4.302 6.113 1.00 92.50 148 ALA A CA 1
ATOM 1227 C C . ALA A 1 148 ? 4.598 4.360 5.195 1.00 92.50 148 ALA A C 1
ATOM 1229 O O . ALA A 1 148 ? 4.552 3.839 4.090 1.00 92.50 148 ALA A O 1
ATOM 1230 N N . CYS A 1 149 ? 5.684 4.973 5.651 1.00 85.19 149 CYS A N 1
ATOM 1231 C CA . CYS A 1 149 ? 6.898 5.123 4.863 1.00 85.19 149 CYS A CA 1
ATOM 1232 C C . CYS A 1 149 ? 7.960 4.089 5.252 1.00 85.19 149 CYS A C 1
ATOM 1234 O O . CYS A 1 149 ? 8.201 3.836 6.437 1.00 85.19 149 CYS A O 1
ATOM 1236 N N . GLY A 1 150 ? 8.667 3.575 4.247 1.00 76.00 150 GLY A N 1
ATOM 1237 C CA . GLY A 1 150 ? 9.846 2.736 4.418 1.00 76.00 150 GLY A CA 1
ATOM 1238 C C . GLY A 1 150 ? 9.536 1.257 4.238 1.00 76.00 150 GLY A C 1
ATOM 1239 O O . GLY A 1 150 ? 8.844 0.864 3.311 1.00 76.00 150 GLY A O 1
ATOM 1240 N N . SER A 1 151 ? 10.076 0.444 5.136 1.00 79.12 151 SER A N 1
ATOM 1241 C CA . SER A 1 151 ? 10.318 -0.985 4.940 1.00 79.12 151 SER A CA 1
ATOM 1242 C C . SER A 1 151 ? 9.082 -1.895 4.964 1.00 79.12 151 SER A C 1
ATOM 1244 O O . SER A 1 151 ? 9.161 -3.060 4.586 1.00 79.12 151 SER A O 1
ATOM 1246 N N . GLY A 1 152 ? 7.937 -1.417 5.451 1.00 88.88 152 GLY A N 1
ATOM 1247 C CA . GLY A 1 152 ? 6.733 -2.236 5.551 1.00 88.88 152 GLY A CA 1
ATOM 1248 C C . GLY A 1 152 ? 5.720 -1.742 6.573 1.00 88.88 152 GLY A C 1
ATOM 1249 O O . GLY A 1 152 ? 5.953 -0.789 7.322 1.00 88.88 152 GLY A O 1
ATOM 1250 N N . TYR A 1 153 ? 4.570 -2.407 6.602 1.00 92.88 153 TYR A N 1
ATOM 1251 C CA . TYR A 1 153 ? 3.488 -2.111 7.533 1.00 92.88 153 TYR A CA 1
ATOM 1252 C C . TYR A 1 153 ? 2.627 -3.336 7.813 1.00 92.88 153 TYR A C 1
ATOM 1254 O O . TYR A 1 153 ? 2.451 -4.207 6.960 1.00 92.88 153 TYR A O 1
ATOM 1262 N N . LEU A 1 154 ? 2.023 -3.349 8.996 1.00 93.81 154 LEU A N 1
ATOM 1263 C CA . LEU A 1 154 ? 0.955 -4.264 9.360 1.00 93.81 154 LEU A CA 1
ATOM 1264 C C . LEU A 1 154 ? -0.373 -3.511 9.403 1.00 93.81 154 LEU A C 1
ATOM 1266 O O . LEU A 1 154 ? -0.475 -2.429 9.977 1.00 93.81 154 LEU A O 1
ATOM 1270 N N . ILE A 1 155 ? -1.402 -4.075 8.789 1.00 95.50 155 ILE A N 1
ATOM 1271 C CA . ILE A 1 155 ? -2.722 -3.457 8.682 1.00 95.50 155 ILE A CA 1
ATOM 1272 C C . ILE A 1 155 ? -3.815 -4.471 9.023 1.00 95.50 155 ILE A C 1
ATOM 1274 O O . ILE A 1 155 ? -3.693 -5.657 8.709 1.00 95.50 155 ILE A O 1
ATOM 1278 N N . THR A 1 156 ? -4.878 -4.027 9.694 1.00 96.38 156 THR A N 1
ATOM 1279 C CA . THR A 1 156 ? -6.018 -4.895 10.016 1.00 96.38 156 THR A CA 1
ATOM 1280 C C . THR A 1 156 ? -6.823 -5.261 8.778 1.00 96.38 156 THR A C 1
ATOM 1282 O O . THR A 1 156 ? -6.957 -4.479 7.831 1.00 96.38 156 THR A O 1
ATOM 1285 N N . SER A 1 157 ? -7.430 -6.445 8.805 1.00 96.88 157 SER A N 1
ATOM 1286 C CA . SER A 1 157 ? -8.268 -6.922 7.706 1.00 96.88 157 SER A CA 1
ATOM 1287 C C . SER A 1 157 ? -9.464 -6.020 7.423 1.00 96.88 157 SER A C 1
ATOM 1289 O O . SER A 1 157 ? -9.868 -5.922 6.270 1.00 96.88 157 SER A O 1
ATOM 1291 N N . PHE A 1 158 ? -9.997 -5.298 8.412 1.00 97.50 158 PHE A N 1
ATOM 1292 C CA . PHE A 1 158 ? -11.047 -4.301 8.185 1.00 97.50 158 PHE A CA 1
ATOM 1293 C C . PHE A 1 158 ? -10.616 -3.224 7.180 1.00 97.50 158 PHE A C 1
ATOM 1295 O O . PHE A 1 158 ? -11.349 -2.932 6.235 1.00 97.50 158 PHE A O 1
ATOM 1302 N N . LEU A 1 159 ? -9.424 -2.641 7.358 1.00 98.00 159 LEU A N 1
ATOM 1303 C CA . LEU A 1 159 ? -8.937 -1.580 6.473 1.00 98.00 159 LEU A CA 1
ATOM 1304 C C . LEU A 1 159 ? -8.639 -2.132 5.072 1.00 98.00 159 LEU A C 1
ATOM 1306 O O . LEU A 1 159 ? -8.991 -1.492 4.083 1.00 98.00 159 LEU A O 1
ATOM 1310 N N . VAL A 1 160 ? -8.076 -3.344 4.982 1.00 98.19 160 VAL A N 1
ATOM 1311 C CA . VAL A 1 160 ? -7.854 -4.029 3.695 1.00 98.19 160 VAL A CA 1
ATOM 1312 C C . VAL A 1 160 ? -9.180 -4.297 2.977 1.00 98.19 160 VAL A C 1
ATOM 1314 O O . VAL A 1 160 ? -9.313 -3.982 1.797 1.00 98.19 160 VAL A O 1
ATOM 1317 N N . ASN A 1 161 ? -10.189 -4.809 3.684 1.00 97.94 161 ASN A N 1
ATOM 1318 C CA . ASN A 1 161 ? -11.523 -5.036 3.125 1.00 97.94 161 ASN A CA 1
ATOM 1319 C C . ASN A 1 161 ? -12.151 -3.735 2.626 1.00 97.94 161 ASN A C 1
ATOM 1321 O O . ASN A 1 161 ? -12.713 -3.707 1.532 1.00 97.94 161 ASN A O 1
ATOM 1325 N N . TRP A 1 162 ? -12.028 -2.645 3.386 1.00 98.00 162 TRP A N 1
ATOM 1326 C CA . TRP A 1 162 ? -12.532 -1.348 2.948 1.00 98.00 162 TRP A CA 1
ATOM 1327 C C . TRP A 1 162 ? -11.858 -0.887 1.649 1.00 98.00 162 TRP A C 1
ATOM 1329 O O . TRP A 1 162 ? -12.555 -0.450 0.732 1.00 98.00 162 TRP A O 1
ATOM 1339 N N . ILE A 1 163 ? -10.534 -1.038 1.529 1.00 98.19 163 ILE A N 1
ATOM 1340 C CA . ILE A 1 163 ? -9.801 -0.718 0.294 1.00 98.19 163 ILE A CA 1
ATOM 1341 C C . ILE A 1 163 ? -10.327 -1.561 -0.872 1.00 98.19 163 ILE A C 1
ATOM 1343 O O . ILE A 1 163 ? -10.659 -1.016 -1.923 1.00 98.19 163 ILE A O 1
ATOM 1347 N N . VAL A 1 164 ? -10.457 -2.876 -0.684 1.00 98.06 164 VAL A N 1
ATOM 1348 C CA . VAL A 1 164 ? -10.907 -3.806 -1.731 1.00 98.06 164 VAL A CA 1
ATOM 1349 C C . VAL A 1 164 ? -12.333 -3.500 -2.194 1.00 98.06 164 VAL A C 1
ATOM 1351 O O . VAL A 1 164 ? -12.581 -3.445 -3.399 1.00 98.06 164 VAL A O 1
ATOM 1354 N N . ILE A 1 165 ? -13.255 -3.230 -1.266 1.00 98.06 165 ILE A N 1
ATOM 1355 C CA . ILE A 1 165 ? -14.644 -2.857 -1.581 1.00 98.06 165 ILE A CA 1
ATOM 1356 C C . ILE A 1 165 ? -14.688 -1.572 -2.419 1.00 98.06 165 ILE A C 1
ATOM 1358 O O . ILE A 1 165 ? -15.488 -1.464 -3.349 1.00 98.06 165 ILE A O 1
ATOM 1362 N N . ASN A 1 166 ? -13.811 -0.610 -2.124 1.00 98.12 166 ASN A N 1
ATOM 1363 C CA . ASN A 1 166 ? -13.800 0.697 -2.779 1.00 98.12 166 ASN A CA 1
ATOM 1364 C C . ASN A 1 166 ? -12.816 0.797 -3.956 1.00 98.12 166 ASN A C 1
ATOM 1366 O O . ASN A 1 166 ? -12.753 1.851 -4.585 1.00 98.12 166 ASN A O 1
ATOM 1370 N N . LYS A 1 167 ? -12.087 -0.273 -4.310 1.00 97.31 167 LYS A N 1
ATOM 1371 C CA . LYS A 1 167 ? -10.945 -0.263 -5.253 1.00 97.31 167 LYS A CA 1
ATOM 1372 C C . LYS A 1 167 ? -11.196 0.438 -6.595 1.00 97.31 167 LYS A C 1
ATOM 1374 O O . LYS A 1 167 ? -10.278 1.014 -7.175 1.00 97.31 167 LYS A O 1
ATOM 1379 N N . ASN A 1 168 ? -12.431 0.413 -7.097 1.00 97.19 168 ASN A N 1
ATOM 1380 C CA . ASN A 1 168 ? -12.804 1.036 -8.373 1.00 97.19 168 ASN A CA 1
ATOM 1381 C C . ASN A 1 168 ? -12.931 2.568 -8.286 1.00 97.19 168 ASN A C 1
ATOM 1383 O O . ASN A 1 168 ? -12.905 3.237 -9.313 1.00 97.19 168 ASN A O 1
ATOM 1387 N N . PHE A 1 169 ? -13.055 3.117 -7.077 1.00 97.12 169 PHE A N 1
ATOM 1388 C CA . PHE A 1 169 ? -13.176 4.552 -6.804 1.00 97.12 169 PHE A CA 1
ATOM 1389 C C . PHE A 1 169 ? -11.875 5.173 -6.278 1.00 97.12 169 PHE A C 1
ATOM 1391 O O . PHE A 1 169 ? -11.787 6.388 -6.127 1.00 97.12 169 PHE A O 1
ATOM 1398 N N . LEU A 1 170 ? -10.863 4.352 -5.985 1.00 97.00 170 LEU A N 1
ATOM 1399 C CA . LEU A 1 170 ? -9.588 4.805 -5.440 1.00 97.00 170 LEU A CA 1
ATOM 1400 C C . LEU A 1 170 ? -8.657 5.267 -6.564 1.00 97.00 170 LEU A C 1
ATOM 1402 O O . LEU A 1 170 ? -8.274 4.483 -7.427 1.00 97.00 170 LEU A O 1
ATOM 1406 N N . HIS A 1 171 ? -8.265 6.537 -6.569 1.00 96.38 171 HIS A N 1
ATOM 1407 C CA . HIS A 1 171 ? -7.274 7.031 -7.526 1.00 96.38 171 HIS A CA 1
ATOM 1408 C C . HIS A 1 171 ? -5.882 6.429 -7.238 1.00 96.38 171 HIS A C 1
ATOM 1410 O O . HIS A 1 171 ? -5.513 6.276 -6.074 1.00 96.38 171 HIS A O 1
ATOM 1416 N N . ARG A 1 172 ? -5.112 6.072 -8.276 1.00 96.50 172 ARG A N 1
ATOM 1417 C CA . ARG A 1 172 ? -3.769 5.475 -8.135 1.00 96.50 172 ARG A CA 1
ATOM 1418 C C . ARG A 1 172 ? -2.708 6.577 -8.188 1.00 96.50 172 ARG A C 1
ATOM 1420 O O . ARG A 1 172 ? -2.304 6.973 -9.275 1.00 96.50 172 ARG A O 1
ATOM 1427 N N . PHE A 1 173 ? -2.282 7.051 -7.021 1.00 95.69 173 PHE A N 1
ATOM 1428 C CA . PHE A 1 173 ? -1.249 8.082 -6.895 1.00 95.69 173 PHE A CA 1
ATOM 1429 C C . PHE A 1 173 ? 0.165 7.495 -7.021 1.00 95.69 173 PHE A C 1
ATOM 1431 O O . PHE A 1 173 ? 0.370 6.285 -6.989 1.00 95.69 173 PHE A O 1
ATOM 1438 N N . GLN A 1 174 ? 1.170 8.346 -7.177 1.00 93.81 174 GLN A N 1
ATOM 1439 C CA . GLN A 1 174 ? 2.565 7.960 -7.307 1.00 93.81 174 GLN A CA 1
ATOM 1440 C C . GLN A 1 174 ? 3.052 7.447 -5.950 1.00 93.81 174 GLN A C 1
ATOM 1442 O O . GLN A 1 174 ? 3.063 8.188 -4.973 1.00 93.81 174 GLN A O 1
ATOM 1447 N N . GLY A 1 175 ? 3.456 6.176 -5.910 1.00 93.12 175 GLY A N 1
ATOM 1448 C CA . GLY A 1 175 ? 3.799 5.477 -4.669 1.00 93.12 175 GLY A CA 1
ATOM 1449 C C . GLY A 1 175 ? 2.583 4.796 -4.038 1.00 93.12 175 GLY A C 1
ATOM 1450 O O . GLY A 1 175 ? 1.511 5.391 -3.860 1.00 93.12 175 GLY A O 1
ATOM 1451 N N . GLU A 1 176 ? 2.720 3.509 -3.719 1.00 95.12 176 GLU A N 1
ATOM 1452 C CA . GLU A 1 176 ? 1.651 2.738 -3.086 1.00 95.12 176 GLU A CA 1
ATOM 1453 C C . GLU A 1 176 ? 1.439 3.129 -1.619 1.00 95.12 176 GLU A C 1
ATOM 1455 O O . GLU A 1 176 ? 0.314 3.080 -1.125 1.00 95.12 176 GLU A O 1
ATOM 1460 N N . ASP A 1 177 ? 2.497 3.559 -0.934 1.00 94.44 177 ASP A N 1
ATOM 1461 C CA . ASP A 1 177 ? 2.461 4.056 0.438 1.00 94.44 177 ASP A CA 1
ATOM 1462 C C . ASP A 1 177 ? 1.652 5.354 0.558 1.00 94.44 177 ASP A C 1
ATOM 1464 O O . ASP A 1 177 ? 0.712 5.437 1.358 1.00 94.44 177 ASP A O 1
ATOM 1468 N N . VAL A 1 178 ? 1.960 6.337 -0.289 1.00 95.12 178 VAL A N 1
ATOM 1469 C CA . VAL A 1 178 ? 1.228 7.604 -0.395 1.00 95.12 178 VAL A CA 1
ATOM 1470 C C . VAL A 1 178 ? -0.227 7.346 -0.779 1.00 95.12 178 VAL A C 1
ATOM 1472 O O . VAL A 1 178 ? -1.137 7.869 -0.130 1.00 95.12 178 VAL A O 1
ATOM 1475 N N . SER A 1 179 ? -0.459 6.481 -1.773 1.00 96.56 179 SER A N 1
ATOM 1476 C CA . SER A 1 179 ? -1.809 6.077 -2.181 1.00 96.56 179 SER A CA 1
ATOM 1477 C C . SER A 1 179 ? -2.613 5.512 -1.007 1.00 96.56 179 SER A C 1
ATOM 1479 O O . SER A 1 179 ? -3.726 5.970 -0.748 1.00 96.56 179 SER A O 1
ATOM 1481 N N . MET A 1 180 ? -2.032 4.587 -0.236 1.00 97.00 180 MET A N 1
ATOM 1482 C CA . MET A 1 180 ? -2.650 4.022 0.968 1.00 97.00 180 MET A CA 1
ATOM 1483 C C . MET A 1 180 ? -2.997 5.097 2.004 1.00 97.00 180 MET A C 1
ATOM 1485 O O . MET A 1 180 ? -4.096 5.076 2.566 1.00 97.00 180 MET A O 1
ATOM 1489 N N . GL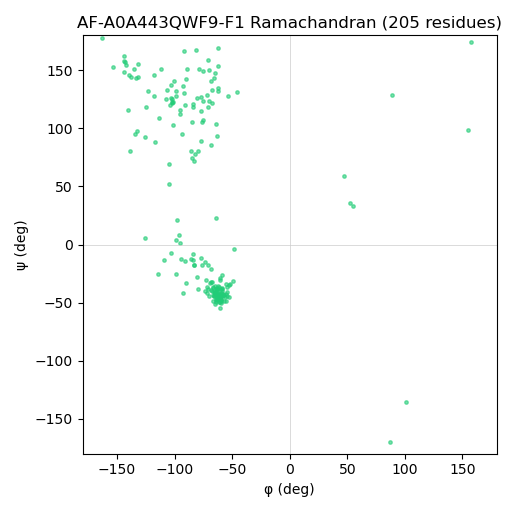Y A 1 181 ? -2.095 6.056 2.239 1.00 96.44 181 GLY A N 1
ATOM 1490 C CA . GLY A 1 181 ? -2.340 7.176 3.152 1.00 96.44 181 GLY A CA 1
ATOM 1491 C C . GLY A 1 181 ? -3.538 8.024 2.729 1.00 96.44 181 GLY A C 1
ATOM 1492 O O . GLY A 1 181 ? -4.395 8.356 3.552 1.00 96.44 181 GLY A O 1
ATOM 1493 N N . ILE A 1 182 ? -3.640 8.327 1.432 1.00 96.75 182 ILE A N 1
ATOM 1494 C CA . ILE A 1 182 ? -4.754 9.098 0.872 1.00 96.75 182 ILE A CA 1
ATOM 1495 C C . ILE A 1 182 ? -6.065 8.316 0.976 1.00 96.75 182 ILE A C 1
ATOM 1497 O O . ILE A 1 182 ? -7.049 8.854 1.489 1.00 96.75 182 ILE A O 1
ATOM 1501 N N . TRP A 1 183 ? -6.087 7.046 0.565 1.00 97.56 183 TRP A N 1
ATOM 1502 C CA . TRP A 1 183 ? -7.294 6.212 0.598 1.00 97.56 183 TRP A CA 1
ATOM 1503 C C . TRP A 1 183 ? -7.860 6.072 2.014 1.00 97.56 183 TRP A C 1
ATOM 1505 O O . TRP A 1 183 ? -9.065 6.222 2.226 1.00 97.56 183 TRP A O 1
ATOM 1515 N N . LEU A 1 184 ? -6.988 5.839 2.996 1.00 97.31 184 LEU A N 1
ATOM 1516 C CA . LEU A 1 184 ? -7.384 5.591 4.383 1.00 97.31 184 LEU A CA 1
ATOM 1517 C C . LEU A 1 184 ? -7.624 6.870 5.197 1.00 97.31 184 LEU A C 1
ATOM 1519 O O . LEU A 1 184 ? -8.158 6.786 6.306 1.00 97.31 184 LEU A O 1
ATOM 1523 N N . SER A 1 185 ? -7.298 8.049 4.659 1.00 95.00 185 SER A N 1
ATOM 1524 C CA . SER A 1 185 ? -7.465 9.337 5.353 1.00 95.00 185 SER A CA 1
ATOM 1525 C C . SER A 1 185 ? -8.899 9.572 5.849 1.00 95.00 185 SER A C 1
ATOM 1527 O O . SER A 1 185 ? -9.104 10.064 6.960 1.00 95.00 185 SER A O 1
ATOM 1529 N N . SER A 1 186 ? -9.893 9.132 5.073 1.00 91.31 186 SER A N 1
ATOM 1530 C CA . SER A 1 186 ? -11.320 9.255 5.401 1.00 91.31 186 SER A CA 1
ATOM 1531 C C . SER A 1 186 ? -11.765 8.387 6.585 1.00 91.31 186 SER A C 1
ATOM 1533 O O . SER A 1 186 ? -12.776 8.682 7.223 1.00 91.31 186 SER A O 1
ATOM 1535 N N . LEU A 1 187 ? -11.012 7.332 6.913 1.00 95.06 187 LEU A N 1
ATOM 1536 C CA . LEU A 1 187 ? -11.362 6.381 7.970 1.00 95.06 187 LEU A CA 1
ATOM 1537 C C . LEU A 1 187 ? -10.795 6.745 9.338 1.00 95.06 187 LEU A C 1
ATOM 1539 O O . LEU A 1 187 ? -11.231 6.158 10.330 1.00 95.06 187 LEU A O 1
ATOM 1543 N N . SER A 1 188 ? -9.838 7.679 9.387 1.00 93.06 188 SER A N 1
ATOM 1544 C CA . SER A 1 188 ? -9.093 8.040 10.601 1.00 93.06 188 SER A CA 1
ATOM 1545 C C . SER A 1 188 ? -8.586 6.808 11.374 1.00 93.06 188 SER A C 1
ATOM 1547 O O . SER A 1 188 ? -8.973 6.608 12.528 1.00 93.06 188 SER A O 1
ATOM 1549 N N . PRO A 1 189 ? -7.760 5.942 10.750 1.00 94.69 189 PRO A N 1
ATOM 1550 C CA . PRO A 1 189 ? -7.253 4.749 11.413 1.00 94.69 189 PRO A CA 1
ATOM 1551 C C . PRO A 1 189 ? -6.398 5.109 12.629 1.00 94.69 189 PRO A C 1
ATOM 1553 O O . PRO A 1 189 ? -5.760 6.165 12.698 1.00 94.69 189 PRO A O 1
ATOM 1556 N N . LYS A 1 190 ? -6.349 4.192 13.592 1.00 94.38 190 LYS A N 1
ATOM 1557 C CA . LYS A 1 190 ? -5.439 4.290 14.725 1.00 94.38 190 LYS A CA 1
ATOM 1558 C C . LYS A 1 190 ? -4.032 3.938 14.255 1.00 94.38 190 LYS A C 1
ATOM 1560 O O . LYS A 1 190 ? -3.721 2.779 13.981 1.00 94.38 190 LYS A O 1
ATOM 1565 N N . TYR A 1 191 ? -3.194 4.963 14.164 1.00 92.56 191 TYR A N 1
ATOM 1566 C CA . TYR A 1 191 ? -1.790 4.832 13.798 1.00 92.56 191 TYR A CA 1
ATOM 1567 C C . TYR A 1 191 ? -0.980 4.313 14.986 1.00 92.56 191 TYR A C 1
ATOM 1569 O O . TYR A 1 191 ? -0.831 5.011 15.993 1.00 92.56 191 TYR A O 1
ATOM 1577 N N . PHE A 1 192 ? -0.420 3.115 14.858 1.00 90.12 192 PHE A N 1
ATOM 1578 C CA . PHE A 1 192 ? 0.623 2.632 15.757 1.00 90.12 192 PHE A CA 1
ATOM 1579 C C . PHE A 1 192 ? 1.979 2.929 15.120 1.00 90.12 192 PHE A C 1
ATOM 1581 O O . PHE A 1 192 ? 2.295 2.417 14.050 1.00 90.12 192 PHE A O 1
ATOM 1588 N N . GLN A 1 193 ? 2.773 3.785 15.759 1.00 88.00 193 GLN A N 1
ATOM 1589 C CA . GLN A 1 193 ? 4.089 4.163 15.255 1.00 88.00 193 GLN A CA 1
ATOM 1590 C C . GLN A 1 193 ? 5.125 3.088 15.606 1.00 88.00 193 GLN A C 1
ATOM 1592 O O . GLN A 1 193 ? 5.300 2.744 16.774 1.00 88.00 193 GLN A O 1
ATOM 1597 N N . VAL A 1 194 ? 5.837 2.597 14.596 1.00 76.00 194 VAL A N 1
ATOM 1598 C CA . VAL A 1 194 ? 6.970 1.673 14.727 1.00 76.00 194 VAL A CA 1
ATOM 1599 C C . VAL A 1 194 ? 8.282 2.456 14.792 1.00 76.00 194 VAL A C 1
ATOM 1601 O O . VAL A 1 194 ? 8.502 3.370 13.997 1.00 76.00 194 VAL A O 1
ATOM 1604 N N . CYS A 1 195 ? 9.173 2.061 15.704 1.00 61.94 195 CYS A N 1
ATOM 1605 C CA . CYS A 1 195 ? 10.601 2.390 15.641 1.00 61.94 195 CYS A CA 1
ATOM 1606 C C . CYS A 1 195 ? 11.353 1.304 14.845 1.00 61.94 195 CYS A C 1
ATOM 1608 O O . CYS A 1 195 ? 10.951 0.144 14.877 1.00 61.94 195 CYS A O 1
ATOM 1610 N N . GLU A 1 196 ? 12.461 1.667 14.189 1.00 60.31 196 GLU A N 1
ATOM 1611 C CA . GLU A 1 196 ? 13.247 0.914 13.175 1.00 60.31 196 GLU A CA 1
ATOM 1612 C C . GLU A 1 196 ? 13.635 -0.559 13.477 1.00 60.31 196 GLU A C 1
ATOM 1614 O O . GLU A 1 196 ? 14.224 -1.231 12.635 1.00 60.31 196 GLU A O 1
ATOM 1619 N N . TYR A 1 197 ? 13.331 -1.094 14.660 1.00 57.75 197 TYR A N 1
ATOM 1620 C CA . TYR A 1 197 ? 13.741 -2.426 15.120 1.00 57.75 197 TYR A CA 1
ATOM 1621 C C . TYR A 1 197 ? 12.837 -3.582 14.655 1.00 57.75 197 TYR A C 1
ATOM 1623 O O . TYR A 1 197 ? 13.213 -4.746 14.808 1.00 57.75 197 TYR A O 1
ATOM 1631 N N . LEU A 1 198 ? 11.643 -3.285 14.132 1.00 59.38 198 LEU A N 1
ATOM 1632 C CA . LEU A 1 198 ? 10.666 -4.303 13.713 1.00 59.38 198 LEU A CA 1
ATOM 1633 C C . LEU A 1 198 ? 10.803 -4.675 12.236 1.00 59.38 198 LEU A C 1
ATOM 1635 O O . LEU A 1 198 ? 10.740 -5.853 11.884 1.00 59.38 198 LEU A O 1
ATOM 1639 N N . ILE A 1 199 ? 11.014 -3.665 11.395 1.00 64.62 199 ILE A N 1
ATOM 1640 C CA . ILE A 1 199 ? 11.172 -3.801 9.954 1.00 64.62 199 ILE A CA 1
ATOM 1641 C C . ILE A 1 199 ? 12.267 -2.819 9.536 1.00 64.62 199 ILE A C 1
ATOM 1643 O O . ILE A 1 199 ? 12.095 -1.606 9.682 1.00 64.62 199 ILE A O 1
ATOM 1647 N N . LYS A 1 200 ? 13.397 -3.313 9.035 1.00 64.19 200 LYS A N 1
ATOM 1648 C CA . LYS A 1 200 ? 14.561 -2.480 8.702 1.00 64.19 200 LYS A CA 1
ATOM 1649 C C . LYS A 1 200 ? 14.935 -2.665 7.238 1.00 64.19 200 LYS A C 1
ATOM 1651 O O . LYS A 1 200 ? 15.069 -3.801 6.808 1.00 64.19 200 LYS A O 1
ATOM 1656 N N . LEU A 1 201 ? 15.151 -1.582 6.496 1.00 59.34 201 LEU A N 1
ATOM 1657 C CA . LEU A 1 201 ? 15.764 -1.683 5.168 1.00 59.34 201 LEU A CA 1
ATOM 1658 C C . LEU A 1 201 ? 17.178 -2.262 5.307 1.00 59.34 201 LEU A C 1
ATOM 1660 O O . LEU A 1 201 ? 17.944 -1.840 6.184 1.00 59.34 201 LEU A O 1
ATOM 1664 N N . LEU A 1 202 ? 17.500 -3.258 4.482 1.00 57.03 202 LEU A N 1
ATOM 1665 C CA . LEU A 1 202 ? 18.810 -3.914 4.486 1.00 57.03 202 LEU A CA 1
ATOM 1666 C C . LEU A 1 202 ? 19.907 -2.956 4.011 1.00 57.03 202 LEU A C 1
ATOM 1668 O O . LEU A 1 202 ? 21.002 -2.962 4.573 1.00 57.03 202 LEU A O 1
ATOM 1672 N N . ASP A 1 203 ? 19.558 -2.050 3.100 1.00 51.69 203 ASP A N 1
ATOM 1673 C CA . ASP A 1 203 ? 20.373 -0.903 2.729 1.00 51.69 203 ASP A CA 1
ATOM 1674 C C . ASP A 1 203 ? 19.811 0.343 3.429 1.00 51.69 203 ASP A C 1
ATOM 1676 O O . ASP A 1 203 ? 18.648 0.689 3.260 1.00 51.69 203 ASP A O 1
ATOM 1680 N N . GLN A 1 204 ? 20.613 1.056 4.230 1.00 41.19 204 GLN A N 1
ATOM 1681 C CA . GLN A 1 204 ? 20.213 2.287 4.951 1.00 41.19 204 GLN A CA 1
ATOM 1682 C C . GLN A 1 204 ? 19.851 3.479 4.035 1.00 41.19 204 GLN A C 1
ATOM 1684 O O . GLN A 1 204 ? 19.916 4.638 4.443 1.00 41.19 204 GLN A O 1
ATOM 1689 N N . ILE A 1 205 ? 19.474 3.224 2.791 1.00 33.91 205 ILE A N 1
ATOM 1690 C CA . ILE A 1 205 ? 19.207 4.228 1.783 1.00 33.91 205 ILE A CA 1
ATOM 1691 C C . ILE A 1 205 ? 17.690 4.347 1.602 1.00 33.91 205 ILE A C 1
ATOM 1693 O O . ILE A 1 205 ? 17.121 3.997 0.575 1.00 33.91 205 ILE A O 1
ATOM 1697 N N . CYS A 1 206 ? 17.027 4.888 2.626 1.00 32.38 206 CYS A N 1
ATOM 1698 C CA . CYS A 1 206 ? 15.818 5.671 2.382 1.00 32.38 206 CYS A CA 1
A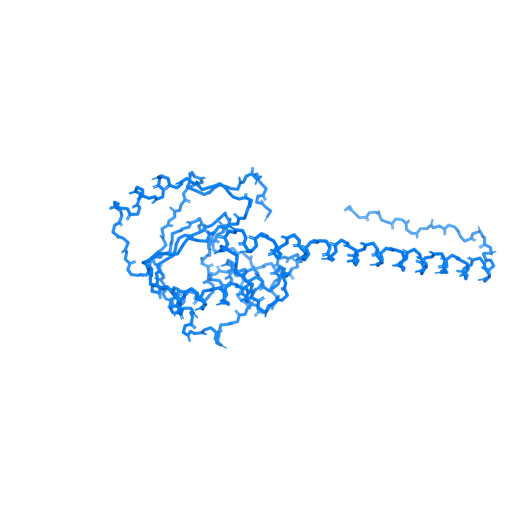TOM 1699 C C . CYS A 1 206 ? 16.246 6.904 1.568 1.00 32.38 206 CYS A C 1
ATOM 1701 O O . CYS A 1 206 ? 16.842 7.817 2.143 1.00 32.38 206 CYS A O 1
ATOM 1703 N N . PHE A 1 207 ? 15.981 6.926 0.259 1.00 37.78 207 PHE A N 1
ATOM 1704 C CA . PHE A 1 207 ? 15.958 8.173 -0.515 1.00 37.78 207 PHE A CA 1
ATOM 1705 C C . PHE A 1 207 ? 14.574 8.811 -0.426 1.00 37.78 207 PHE A C 1
ATOM 1707 O O . PHE A 1 207 ? 13.584 8.082 -0.648 1.00 37.78 207 PHE A O 1
#

Organism: NCBI:txid1965070

Foldseek 3Di:
DDDDPPDDDPDDPDDPVNVVVVVVVVVVVVVVVVVVVVVVVVVVVVVVVVVCVPPVPDDDDPDDPDQLCVQVVVLRVLLVCVVPDDDFKDKDFDPQKDAPVVVVVVCVVVDPFDQQEKEAAKDAFAAADCDDLRHWPPDDDRGAHIWHDDGIIMGGNNLSVQCNVCVVVQDRTRGNRSSSRRSCVVVPGDYHHDDCPGMHRNDPDPD

Solvent-accessible surface area (backbone atoms only — not comparable to full-atom values): 12313 Å² total; per-residue (Å²): 142,83,86,79,86,86,74,80,80,93,80,74,89,75,51,72,67,57,56,51,49,55,51,48,54,50,51,53,50,51,50,56,48,49,52,52,50,50,52,51,51,54,51,49,55,53,50,53,56,51,49,42,72,74,66,73,79,72,86,88,72,101,65,71,98,45,71,70,36,39,29,55,54,48,50,54,50,51,38,53,44,62,75,76,48,91,65,70,62,47,77,50,64,57,96,61,38,44,72,39,58,72,58,54,53,52,48,62,74,70,50,86,76,57,69,52,31,38,37,21,32,66,48,64,71,44,67,59,37,81,61,73,97,67,33,38,84,88,59,85,58,74,44,46,58,58,20,52,50,81,35,39,38,39,33,22,38,58,55,53,50,53,48,50,75,43,50,92,78,57,75,73,38,57,38,40,41,53,28,49,12,56,70,44,55,85,71,67,54,49,74,42,78,52,68,72,81,50,45,30,50,72,61,91,71,86,126

Secondary structure (DSSP, 8-state):
---------------HHHHHHHHHHHHHHHHHHHHHHHHHHHHHHHHHHHHHHHH--PPP-SS--SGGGHHHHHHHHHHHHHHH---SEEEEE-TTEEE-HHHHHHHHHH----TTEEEEEEE-SPBPP-SSTT--SS--SSBPPPEEEEEEEEEEHHHHHHHHHHTTT----SSHHHHHHHHHGGG--EEEEPPTTSEEESS----

Radius of gyration: 23.51 Å; Cα contacts (8 Å, |Δi|>4): 224; chains: 1; bounding box: 51×49×70 Å

Sequence (207 aa):
MLSTHFTKSIDGFSTLSEGENSLRDYIDSYAAEADKYSAILHANKSRLKNEIKAHNDILIVNTQDIYRHLPEKLLLFMNLMVENHNFNYMLKTDDDCFLNIPLISHELLNLSFEEKTWWANFRKFWAVDLYGKWSESEYEAPAYPPFACGSGYLITSFLVNWIVINKNFLHRFQGEDVSMGIWLSSLSPKYFQVCEYLIKLLDQICF